Protein AF-A0A9X9PU85-F1 (afdb_monomer_lite)

pLDDT: mean 76.22, std 23.73, range [21.31, 97.56]

Foldseek 3Di:
DFLQVLVVQLLVDPVSVVVSLVVLVVLLVVLLVLLVVQLVVLVVPADPDPVRLVPDLCVQLNQLSVVLVVLSVVLCVQPVVCVVVVLDRQRFRVLSRLSVVLSVCSVVDSHDDHNCVSCVVNVVLSVVSSVCCVPQPVVVSCVVDPPDPPDDDDDDDDDDDDPDDPPDPDDPPPVSVVVDPPPPVSSRD

Structure (mmCIF, N/CA/C/O backbone):
data_AF-A0A9X9PU85-F1
#
_entry.id   AF-A0A9X9PU85-F1
#
loop_
_atom_site.group_PDB
_atom_site.id
_atom_site.type_symbol
_atom_site.label_atom_id
_atom_site.label_alt_id
_atom_site.label_comp_id
_atom_site.label_asym_id
_atom_site.label_entity_id
_atom_site.label_seq_id
_atom_site.pdbx_PDB_ins_code
_atom_site.Cartn_x
_atom_site.Cartn_y
_atom_site.Cartn_z
_atom_site.occupancy
_atom_site.B_iso_or_equiv
_atom_site.auth_seq_id
_atom_site.auth_comp_id
_atom_site.auth_asym_id
_atom_site.auth_atom_id
_atom_site.pdbx_PDB_model_num
ATOM 1 N N . MET A 1 1 ? -15.492 -9.374 -3.523 1.00 76.56 1 MET A N 1
ATOM 2 C CA . MET A 1 1 ? -15.566 -8.410 -2.417 1.00 76.56 1 MET A CA 1
ATOM 3 C C . MET A 1 1 ? -14.228 -7.718 -2.294 1.00 76.56 1 MET A C 1
ATOM 5 O O . MET A 1 1 ? -13.213 -8.416 -2.310 1.00 76.56 1 MET A O 1
ATOM 9 N N . SER A 1 2 ? -14.231 -6.393 -2.259 1.00 92.69 2 SER A N 1
ATOM 10 C CA . SER A 1 2 ? -13.045 -5.559 -2.048 1.00 92.69 2 SER A CA 1
ATOM 11 C C . SER A 1 2 ? -12.696 -5.472 -0.556 1.00 92.69 2 SER A C 1
ATOM 13 O O . SER A 1 2 ? -13.497 -5.841 0.308 1.00 92.69 2 SER A O 1
ATOM 15 N N . TYR A 1 3 ? -11.484 -5.028 -0.232 1.00 92.19 3 TYR A N 1
ATOM 16 C CA . TYR A 1 3 ? -11.099 -4.765 1.154 1.00 92.19 3 TYR A CA 1
ATOM 17 C C . TYR A 1 3 ? -11.805 -3.532 1.730 1.00 92.19 3 TYR A C 1
ATOM 19 O O . TYR A 1 3 ? -12.062 -3.508 2.932 1.00 92.19 3 TYR A O 1
ATOM 27 N N . ASP A 1 4 ? -12.164 -2.568 0.887 1.00 89.69 4 ASP A N 1
ATOM 28 C CA . ASP A 1 4 ? -13.046 -1.435 1.188 1.00 89.69 4 ASP A CA 1
ATOM 29 C C . ASP A 1 4 ? -14.443 -1.903 1.637 1.00 89.69 4 ASP A C 1
ATOM 31 O O . ASP A 1 4 ? -14.952 -1.510 2.678 1.00 89.69 4 ASP A O 1
ATOM 35 N N . GLU A 1 5 ? -15.050 -2.876 0.955 1.00 88.94 5 GLU A N 1
ATOM 36 C CA . GLU A 1 5 ? -16.321 -3.447 1.424 1.00 88.94 5 GLU A CA 1
ATOM 37 C C . GLU A 1 5 ? -16.150 -4.165 2.776 1.00 88.94 5 GLU A C 1
ATOM 39 O O . GLU A 1 5 ? -17.008 -4.080 3.657 1.00 88.94 5 GLU A O 1
ATOM 44 N N . ILE A 1 6 ? -15.023 -4.860 2.973 1.00 88.69 6 ILE A N 1
ATOM 45 C CA . ILE A 1 6 ? -14.711 -5.556 4.231 1.00 88.69 6 ILE A CA 1
ATOM 46 C C . ILE A 1 6 ? -14.529 -4.564 5.392 1.00 88.69 6 ILE A C 1
ATOM 48 O O . ILE A 1 6 ? -14.949 -4.862 6.513 1.00 88.69 6 ILE A O 1
ATOM 52 N N . SER A 1 7 ? -13.916 -3.400 5.167 1.00 85.69 7 SER A N 1
ATOM 53 C CA . SER A 1 7 ? -13.743 -2.387 6.216 1.00 85.69 7 SER A CA 1
ATOM 54 C C . SER A 1 7 ? -15.091 -1.816 6.663 1.00 85.69 7 SER A C 1
ATOM 56 O O . SER A 1 7 ? -15.318 -1.689 7.868 1.00 85.69 7 SER A O 1
ATOM 58 N N . GLN A 1 8 ? -16.019 -1.588 5.730 1.00 84.69 8 GLN A N 1
ATOM 59 C CA . GLN A 1 8 ? -17.366 -1.088 6.017 1.00 84.69 8 GLN A CA 1
ATOM 60 C C . GLN A 1 8 ? -18.210 -2.092 6.817 1.00 84.69 8 GLN A C 1
ATOM 62 O O . GLN A 1 8 ? -18.946 -1.718 7.735 1.00 84.69 8 GLN A O 1
ATOM 67 N N . LEU A 1 9 ? -18.044 -3.395 6.565 1.00 83.81 9 LEU A N 1
ATOM 68 C CA . LEU A 1 9 ? -18.752 -4.452 7.301 1.00 83.81 9 LEU A CA 1
ATOM 69 C C . LEU A 1 9 ? -18.414 -4.503 8.801 1.00 83.81 9 LEU A C 1
ATOM 71 O O . LEU A 1 9 ? -19.188 -5.054 9.591 1.00 83.81 9 LEU A O 1
ATOM 75 N N . ARG A 1 10 ? -17.311 -3.886 9.238 1.00 82.75 10 ARG A N 1
ATOM 76 C CA . ARG A 1 10 ? -16.951 -3.788 10.665 1.00 82.75 10 ARG A CA 1
ATOM 77 C C . ARG A 1 10 ? -18.000 -3.042 11.491 1.00 82.75 10 ARG A C 1
ATOM 79 O O . ARG A 1 10 ? -18.163 -3.311 12.683 1.00 82.75 10 ARG A O 1
ATOM 86 N N . LEU A 1 11 ? -18.756 -2.147 10.862 1.00 79.56 11 LEU A N 1
ATOM 87 C CA . LEU A 1 11 ? -19.787 -1.354 11.529 1.00 79.56 11 LEU A CA 1
ATOM 88 C C . LEU A 1 11 ? -21.075 -2.148 11.810 1.00 79.56 11 LEU A C 1
ATOM 90 O O . LEU A 1 11 ? -21.899 -1.699 12.600 1.00 79.56 11 LEU A O 1
ATOM 94 N N . VAL A 1 12 ? -21.239 -3.340 11.220 1.00 82.62 12 VAL A N 1
ATOM 95 C CA . VAL A 1 12 ? -22.484 -4.123 11.299 1.00 82.62 12 VAL A CA 1
ATOM 96 C C . VAL A 1 12 ? -22.698 -4.735 12.685 1.00 82.62 12 VAL A C 1
ATOM 98 O O . VAL A 1 12 ? -23.742 -4.540 13.302 1.00 82.62 12 VAL A O 1
ATOM 101 N N . CYS A 1 13 ? -21.742 -5.527 13.182 1.00 81.44 13 CYS A N 1
ATOM 102 C CA . CYS A 1 13 ? -21.833 -6.158 14.502 1.00 81.44 13 CYS A CA 1
ATOM 103 C C . CYS A 1 13 ? -20.469 -6.644 15.009 1.00 81.44 13 CYS A C 1
ATOM 105 O O . CYS A 1 13 ? -19.551 -6.876 14.223 1.00 81.44 13 CYS A O 1
ATOM 107 N N . LYS A 1 14 ? -20.360 -6.909 16.321 1.00 78.56 14 LYS A N 1
ATOM 108 C CA . LYS A 1 14 ? -19.103 -7.329 16.979 1.00 78.56 14 LYS A CA 1
ATOM 109 C C . LYS A 1 14 ? -18.457 -8.562 16.346 1.00 78.56 14 LYS A C 1
ATOM 111 O O . LYS A 1 14 ? -17.237 -8.653 16.242 1.00 78.56 14 LYS A O 1
ATOM 116 N N . ARG A 1 15 ? -19.281 -9.536 15.943 1.00 84.31 15 ARG A N 1
ATOM 117 C CA . ARG A 1 15 ? -18.793 -10.751 15.280 1.00 84.31 15 ARG A CA 1
ATOM 118 C C . ARG A 1 15 ? -18.207 -10.420 13.910 1.00 84.31 15 ARG A C 1
ATOM 120 O O . ARG A 1 15 ? -17.156 -10.954 13.572 1.00 84.31 15 ARG A O 1
ATOM 127 N N . MET A 1 16 ? -18.878 -9.556 13.150 1.00 83.31 16 MET A N 1
ATOM 128 C CA . MET A 1 16 ? -18.424 -9.142 11.826 1.00 83.31 16 MET A CA 1
ATOM 129 C C . MET A 1 16 ? -17.130 -8.338 11.916 1.00 83.31 16 MET A C 1
ATOM 131 O O . MET A 1 16 ? -16.196 -8.624 11.176 1.00 83.31 16 MET A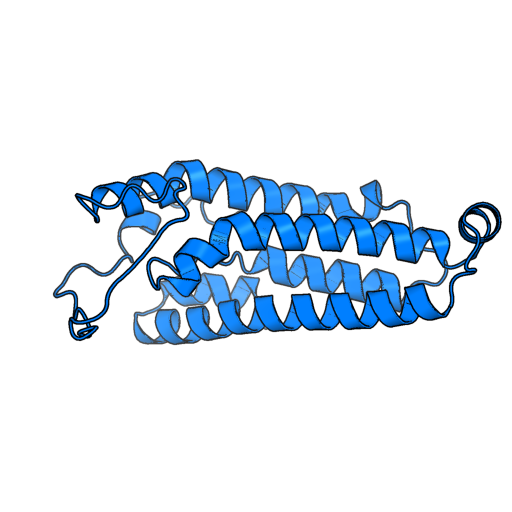 O 1
ATOM 135 N N . ASP A 1 17 ? -17.027 -7.418 12.875 1.00 80.88 17 ASP A N 1
ATOM 136 C CA . ASP A 1 17 ? -15.805 -6.651 13.119 1.00 80.88 17 ASP A CA 1
ATOM 137 C C . ASP A 1 17 ? -14.604 -7.553 13.405 1.00 80.88 17 ASP A C 1
ATOM 139 O O . ASP A 1 17 ? -13.594 -7.447 12.717 1.00 80.88 17 ASP A O 1
ATOM 143 N N . LEU A 1 18 ? -14.727 -8.529 14.312 1.00 84.81 18 LEU A N 1
ATOM 144 C CA . LEU A 1 18 ? -13.625 -9.455 14.602 1.00 84.81 18 LEU A CA 1
ATOM 145 C C . LEU A 1 18 ? -13.160 -10.233 13.357 1.00 84.81 18 LEU A C 1
ATOM 147 O O . LEU A 1 18 ? -11.961 -10.449 13.161 1.00 84.81 18 LEU A O 1
ATOM 151 N N . VAL A 1 19 ? -14.101 -10.672 12.519 1.00 89.00 19 VAL A N 1
ATOM 152 C CA . VAL A 1 19 ? -13.793 -11.395 11.277 1.00 89.00 19 VAL A CA 1
ATOM 153 C C . VAL A 1 19 ? -13.116 -10.465 10.270 1.00 89.00 19 VAL A C 1
ATOM 155 O O . VAL A 1 19 ? -12.051 -10.802 9.752 1.00 89.00 19 VAL A O 1
ATOM 158 N N . CYS A 1 20 ? -13.676 -9.279 10.044 1.00 87.19 20 CYS A N 1
ATOM 159 C CA . CYS A 1 20 ? -13.162 -8.302 9.089 1.00 87.19 20 CYS A CA 1
ATOM 160 C C . CYS A 1 20 ? -11.773 -7.787 9.490 1.00 87.19 20 CYS A C 1
ATOM 162 O O . CYS A 1 20 ? -10.902 -7.676 8.633 1.00 87.19 20 CYS A O 1
ATOM 164 N N . GLN A 1 21 ? -11.506 -7.577 10.783 1.00 85.06 21 GLN A N 1
ATOM 165 C CA . GLN A 1 21 ? -10.169 -7.233 11.283 1.00 85.06 21 GLN A CA 1
ATOM 166 C C . GLN A 1 21 ? -9.123 -8.288 10.901 1.00 85.06 21 GLN A C 1
ATOM 168 O O . GLN A 1 21 ? -8.060 -7.962 10.372 1.00 85.06 21 GLN A O 1
ATOM 173 N N . ARG A 1 22 ? -9.435 -9.577 11.104 1.00 88.62 22 ARG A N 1
ATOM 174 C CA . ARG A 1 22 ? -8.542 -10.675 10.698 1.00 88.62 22 ARG A CA 1
ATOM 175 C C . ARG A 1 22 ? -8.336 -10.696 9.187 1.00 88.62 22 ARG A C 1
ATOM 177 O O . ARG A 1 22 ? -7.210 -10.894 8.736 1.00 88.62 22 ARG A O 1
ATOM 184 N N . MET A 1 23 ? -9.400 -10.481 8.414 1.00 92.44 23 MET A N 1
ATOM 185 C CA . MET A 1 23 ? -9.329 -10.438 6.953 1.00 92.44 23 MET A CA 1
ATOM 186 C C . MET A 1 23 ? -8.460 -9.280 6.451 1.00 92.44 23 MET A C 1
ATOM 188 O O . MET A 1 23 ? -7.654 -9.497 5.548 1.00 92.44 23 MET A O 1
ATOM 192 N N . LEU A 1 24 ? -8.568 -8.092 7.051 1.00 90.19 24 LEU A N 1
ATOM 193 C CA . LEU A 1 24 ? -7.770 -6.913 6.701 1.00 90.19 24 LEU A CA 1
ATOM 194 C C . LEU A 1 24 ? -6.291 -7.099 7.065 1.00 90.19 24 LEU A C 1
ATOM 196 O O . LEU A 1 24 ? -5.431 -6.894 6.210 1.00 90.19 24 LEU A O 1
ATOM 200 N N . ASN A 1 25 ? -5.988 -7.587 8.274 1.00 89.94 25 ASN A N 1
ATOM 201 C CA . ASN A 1 25 ? -4.614 -7.907 8.695 1.00 89.94 25 ASN A CA 1
ATOM 202 C C . ASN A 1 25 ? -3.965 -8.927 7.755 1.00 89.94 25 ASN A C 1
ATOM 204 O O . ASN A 1 25 ? -2.859 -8.726 7.255 1.00 89.94 25 ASN A O 1
ATOM 208 N N . GLN A 1 26 ? -4.679 -10.011 7.448 1.00 92.50 26 GLN A N 1
ATOM 209 C CA . GLN A 1 26 ? -4.199 -10.997 6.484 1.00 92.50 26 GLN A CA 1
ATOM 210 C C . GLN A 1 26 ? -4.078 -10.414 5.074 1.00 92.50 26 GLN A C 1
ATOM 212 O O . GLN A 1 26 ? -3.167 -10.795 4.343 1.00 92.50 26 GLN A O 1
ATOM 217 N N . GLY A 1 27 ? -4.988 -9.526 4.678 1.00 94.44 27 GLY A N 1
ATOM 218 C CA . GLY A 1 27 ? -4.971 -8.855 3.382 1.00 94.44 27 GLY A CA 1
ATOM 219 C C . GLY A 1 27 ? -3.720 -8.016 3.183 1.00 94.44 27 GLY A C 1
ATOM 220 O O . GLY A 1 27 ? -3.048 -8.163 2.161 1.00 94.44 27 GLY A O 1
ATOM 221 N N . PHE A 1 28 ? -3.354 -7.228 4.192 1.00 93.94 28 PHE A N 1
ATOM 222 C CA . PHE A 1 28 ? -2.145 -6.413 4.166 1.00 93.94 28 PHE A CA 1
ATOM 223 C C . PHE A 1 28 ? -0.871 -7.274 4.063 1.00 93.94 28 PHE A C 1
ATOM 225 O O . PHE A 1 28 ? -0.047 -7.079 3.172 1.00 93.94 28 PHE A O 1
ATOM 232 N N . LEU A 1 29 ? -0.763 -8.336 4.869 1.00 92.75 29 LEU A N 1
ATOM 233 C CA . LEU A 1 29 ? 0.368 -9.276 4.789 1.00 92.75 29 LEU A CA 1
ATOM 234 C C . LEU A 1 29 ? 0.429 -10.045 3.458 1.00 92.75 29 LEU A C 1
ATOM 236 O O . LEU A 1 29 ? 1.494 -10.501 3.033 1.00 92.75 29 LEU A O 1
ATOM 240 N N . LYS A 1 30 ? -0.717 -10.279 2.810 1.00 96.06 30 LYS A N 1
ATOM 241 C CA . LYS A 1 30 ? -0.775 -10.921 1.489 1.00 96.06 30 LYS A CA 1
ATOM 242 C C . LYS A 1 30 ? -0.317 -9.966 0.392 1.00 96.06 30 LYS A C 1
ATOM 244 O O . LYS A 1 30 ? 0.454 -10.392 -0.466 1.00 96.06 30 LYS A O 1
ATOM 249 N N . VAL A 1 31 ? -0.741 -8.699 0.429 1.00 96.44 31 VAL A N 1
ATOM 250 C CA . VAL A 1 31 ? -0.350 -7.726 -0.600 1.00 96.44 31 VAL A CA 1
ATOM 251 C C . VAL A 1 31 ? 1.137 -7.386 -0.513 1.00 96.44 31 VAL A C 1
ATOM 253 O O . VAL A 1 31 ? 1.799 -7.312 -1.545 1.00 96.44 31 VAL A O 1
ATOM 256 N N . GLU A 1 32 ? 1.698 -7.308 0.696 1.00 95.81 32 GLU A N 1
ATOM 257 C CA . GLU A 1 32 ? 3.140 -7.137 0.907 1.00 95.81 32 GLU A CA 1
ATOM 258 C C . GLU A 1 32 ? 3.941 -8.313 0.321 1.00 95.81 32 GLU A C 1
ATOM 260 O O . GLU A 1 32 ? 4.926 -8.124 -0.397 1.00 95.81 32 GLU A O 1
ATOM 265 N N . ARG A 1 33 ? 3.492 -9.555 0.544 1.00 96.56 33 ARG A N 1
ATOM 266 C CA . ARG A 1 33 ? 4.112 -10.741 -0.070 1.00 96.56 33 ARG A CA 1
ATOM 267 C C . ARG A 1 33 ? 3.999 -10.741 -1.593 1.00 96.56 33 ARG A C 1
ATOM 269 O O . ARG A 1 33 ? 4.953 -11.119 -2.275 1.00 96.56 33 ARG A O 1
ATOM 276 N N . TYR A 1 34 ? 2.858 -10.318 -2.130 1.00 97.00 34 TYR A N 1
ATOM 277 C CA . TYR A 1 34 ? 2.648 -10.240 -3.572 1.00 97.00 34 TYR A CA 1
ATOM 278 C C . TYR A 1 34 ? 3.538 -9.175 -4.226 1.00 97.00 34 TYR A C 1
ATOM 280 O O . TYR A 1 34 ? 4.179 -9.457 -5.239 1.00 97.00 34 TYR A O 1
ATOM 288 N N . HIS A 1 35 ? 3.658 -7.991 -3.619 1.00 97.56 35 HIS A N 1
ATOM 289 C CA . HIS A 1 35 ? 4.608 -6.958 -4.047 1.00 97.56 35 HIS A CA 1
ATOM 290 C C . HIS A 1 35 ? 6.042 -7.501 -4.087 1.00 97.56 35 HIS A C 1
ATOM 292 O O . HIS A 1 35 ? 6.703 -7.387 -5.120 1.00 97.56 35 HIS A O 1
ATOM 298 N N . ASN A 1 36 ? 6.486 -8.173 -3.020 1.00 96.38 36 ASN A N 1
ATOM 299 C CA . ASN A 1 36 ? 7.822 -8.766 -2.941 1.00 96.38 36 ASN A CA 1
ATOM 300 C C . ASN A 1 36 ? 8.097 -9.763 -4.077 1.00 96.38 36 ASN A C 1
ATOM 302 O O . ASN A 1 36 ? 9.202 -9.800 -4.623 1.00 96.38 36 ASN A O 1
ATOM 306 N N . LEU A 1 37 ? 7.100 -10.569 -4.455 1.00 95.75 37 LEU A N 1
ATOM 307 C CA . LEU A 1 37 ? 7.211 -11.484 -5.590 1.00 95.75 37 LEU A CA 1
ATOM 308 C C . LEU A 1 37 ? 7.413 -10.720 -6.905 1.00 95.75 37 LEU A C 1
ATOM 310 O O . LEU A 1 37 ? 8.363 -11.011 -7.634 1.00 95.75 37 LEU A O 1
ATOM 314 N N . CYS A 1 38 ? 6.567 -9.723 -7.178 1.00 94.94 38 CYS A N 1
ATOM 315 C CA . CYS A 1 38 ? 6.658 -8.897 -8.387 1.00 94.94 38 CYS A CA 1
ATOM 316 C C . CYS A 1 38 ? 8.021 -8.199 -8.468 1.00 94.94 38 CYS A C 1
ATOM 318 O O . CYS A 1 38 ? 8.683 -8.196 -9.506 1.00 94.94 38 CYS A O 1
ATOM 320 N N . GLN A 1 39 ? 8.486 -7.658 -7.342 1.00 94.06 39 GLN A N 1
ATOM 321 C CA . GLN A 1 39 ? 9.759 -6.959 -7.272 1.00 94.06 39 GLN A CA 1
ATOM 322 C C . GLN A 1 39 ? 10.946 -7.887 -7.531 1.00 94.06 39 GLN A C 1
ATOM 324 O O . GLN A 1 39 ? 11.843 -7.522 -8.290 1.00 94.06 39 GLN A O 1
ATOM 329 N N . LYS A 1 40 ? 10.953 -9.095 -6.956 1.00 93.69 40 LYS A N 1
ATOM 330 C CA . LYS A 1 40 ? 11.995 -10.097 -7.224 1.00 93.69 40 LYS A CA 1
ATOM 331 C C . LYS A 1 40 ? 12.020 -10.505 -8.697 1.00 93.69 40 LYS A C 1
ATOM 333 O O . LYS A 1 40 ? 13.100 -10.578 -9.276 1.00 93.69 40 LYS A O 1
ATOM 338 N N . GLN A 1 41 ? 10.854 -10.718 -9.308 1.00 92.50 41 GLN A N 1
ATOM 339 C CA . GLN A 1 41 ? 10.739 -11.088 -10.723 1.00 92.50 41 GLN A CA 1
ATOM 340 C C . GLN A 1 41 ? 11.280 -10.004 -11.660 1.00 92.50 41 GLN A C 1
ATOM 342 O O . GLN A 1 41 ? 12.010 -10.323 -12.598 1.00 92.50 41 GLN A O 1
ATOM 347 N N . VAL A 1 42 ? 10.959 -8.734 -11.396 1.00 91.56 42 VAL A N 1
ATOM 348 C CA . VAL A 1 42 ? 11.483 -7.606 -12.177 1.00 91.56 42 VAL A CA 1
ATOM 349 C C . VAL A 1 42 ? 12.982 -7.438 -11.932 1.00 91.56 42 VAL A C 1
ATOM 351 O O . VAL A 1 42 ? 13.748 -7.404 -12.890 1.00 91.56 42 VAL A O 1
ATOM 354 N N . LYS A 1 43 ? 13.434 -7.411 -10.668 1.00 89.44 43 LYS A N 1
ATOM 355 C CA . LYS A 1 43 ? 14.858 -7.255 -10.315 1.00 89.44 43 LYS A CA 1
ATOM 356 C C . LYS A 1 43 ? 15.742 -8.341 -10.938 1.00 89.44 43 LYS A C 1
ATOM 358 O O . LYS A 1 43 ? 16.845 -8.022 -11.367 1.00 89.44 43 LYS A O 1
ATOM 363 N N . ALA A 1 44 ? 15.264 -9.584 -11.032 1.00 91.19 44 ALA A N 1
ATOM 364 C CA . ALA A 1 44 ? 16.005 -10.690 -11.646 1.00 91.19 44 ALA A CA 1
ATOM 365 C C . ALA A 1 44 ? 16.238 -10.521 -13.160 1.00 91.19 44 ALA A C 1
ATOM 367 O O . ALA A 1 44 ? 17.193 -11.081 -13.689 1.00 91.19 44 ALA A O 1
ATOM 368 N N . GLN A 1 45 ? 15.386 -9.756 -13.847 1.00 89.19 45 GLN A N 1
ATOM 369 C CA . GLN A 1 45 ? 15.486 -9.493 -15.288 1.00 89.19 45 GLN A CA 1
ATOM 370 C C . GLN A 1 45 ? 16.249 -8.203 -15.610 1.00 89.19 45 GLN A C 1
ATOM 372 O O . GLN A 1 45 ? 16.561 -7.947 -16.770 1.00 89.19 45 GLN A O 1
ATOM 377 N N . LEU A 1 46 ? 16.537 -7.366 -14.609 1.00 87.38 46 LEU A N 1
ATOM 378 C CA . LEU A 1 46 ? 17.240 -6.109 -14.831 1.00 87.38 46 LEU A CA 1
ATOM 379 C C . LEU A 1 46 ? 18.756 -6.326 -14.946 1.00 87.38 46 LEU A C 1
ATOM 381 O O . LEU A 1 46 ? 19.331 -7.102 -14.177 1.00 87.38 46 LEU A O 1
ATOM 385 N N . PRO A 1 47 ? 19.440 -5.562 -15.817 1.00 84.50 47 PRO A N 1
ATOM 386 C CA . PRO A 1 47 ? 20.895 -5.519 -15.844 1.00 84.50 47 PRO A CA 1
ATOM 387 C C . PRO A 1 47 ? 21.488 -5.153 -14.477 1.00 84.50 47 PRO A C 1
ATOM 389 O O . PRO A 1 47 ? 20.905 -4.391 -13.695 1.00 84.50 47 PRO A O 1
ATOM 392 N N . ARG A 1 48 ? 22.685 -5.671 -14.177 1.00 81.19 48 ARG A N 1
ATOM 393 C CA . ARG A 1 48 ? 23.390 -5.340 -12.926 1.00 81.19 48 ARG A CA 1
ATOM 394 C C . ARG A 1 48 ? 23.841 -3.878 -12.895 1.00 81.19 48 ARG A C 1
ATOM 396 O O . ARG A 1 48 ? 23.818 -3.268 -11.829 1.00 81.19 48 ARG A O 1
ATOM 403 N N . ARG A 1 49 ? 24.225 -3.316 -14.045 1.00 81.06 49 ARG A N 1
ATOM 404 C CA . ARG A 1 49 ? 24.713 -1.937 -14.168 1.00 81.06 49 ARG A CA 1
ATOM 405 C C . ARG A 1 49 ? 23.561 -0.943 -14.263 1.00 81.06 49 ARG A C 1
ATOM 407 O O . ARG A 1 49 ? 22.634 -1.114 -15.047 1.00 81.06 49 ARG A O 1
ATOM 414 N N . GLU A 1 50 ? 23.660 0.131 -13.488 1.00 73.25 50 GLU A N 1
ATOM 415 C CA . GLU A 1 50 ? 22.626 1.166 -13.404 1.00 73.25 50 GLU A CA 1
ATOM 416 C C . GLU A 1 50 ? 22.418 1.925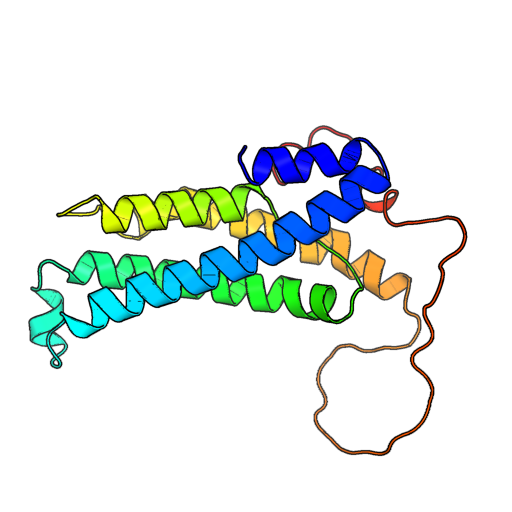 -14.724 1.00 73.25 50 GLU A C 1
ATOM 418 O O . GLU A 1 50 ? 21.286 2.213 -15.104 1.00 73.25 50 GLU A O 1
ATOM 423 N N . SER A 1 51 ? 23.495 2.192 -15.467 1.00 78.19 51 SER A N 1
ATOM 424 C CA . SER A 1 51 ? 23.431 2.848 -16.779 1.00 78.19 51 SER A CA 1
ATOM 425 C C . SER A 1 51 ? 22.617 2.049 -17.803 1.00 78.19 51 SER A C 1
ATOM 427 O O . SER A 1 51 ? 21.847 2.627 -18.564 1.00 78.19 51 SER A O 1
ATOM 429 N N . GLU A 1 52 ? 22.743 0.721 -17.791 1.00 76.62 52 GLU A N 1
ATOM 430 C CA . GLU A 1 52 ? 21.985 -0.192 -18.655 1.00 76.62 52 GLU A CA 1
ATOM 431 C C . GLU A 1 52 ? 20.535 -0.336 -18.174 1.00 76.62 52 GLU A C 1
ATOM 433 O O . GLU A 1 52 ? 19.611 -0.427 -18.983 1.00 76.62 52 GLU A O 1
ATOM 438 N N . ARG A 1 53 ? 20.316 -0.283 -16.852 1.00 82.12 53 ARG A N 1
ATOM 439 C CA . ARG A 1 53 ? 18.983 -0.349 -16.242 1.00 82.12 53 ARG A CA 1
ATOM 440 C C . ARG A 1 53 ? 18.086 0.792 -16.708 1.00 82.12 53 ARG A C 1
ATOM 442 O O . ARG A 1 53 ? 16.937 0.532 -17.035 1.00 82.12 53 ARG A O 1
ATOM 449 N N . ARG A 1 54 ? 18.599 2.025 -16.785 1.00 77.94 54 ARG A N 1
ATOM 450 C CA . ARG A 1 54 ? 17.814 3.223 -17.158 1.00 77.94 54 ARG A CA 1
ATOM 451 C C . ARG A 1 54 ? 17.205 3.160 -18.559 1.00 77.94 54 ARG A C 1
ATOM 453 O O . ARG A 1 54 ? 16.156 3.752 -18.785 1.00 77.94 54 ARG A O 1
ATOM 460 N N . ASN A 1 55 ? 17.831 2.415 -19.468 1.00 79.00 55 ASN A N 1
ATOM 461 C CA . ASN A 1 55 ? 17.363 2.245 -20.845 1.00 79.00 55 ASN A CA 1
ATOM 462 C C . ASN A 1 55 ? 16.557 0.947 -21.043 1.00 79.00 55 ASN A C 1
ATOM 464 O O . ASN A 1 55 ? 16.098 0.667 -22.149 1.00 79.00 55 ASN A O 1
ATOM 468 N N . HIS A 1 56 ? 16.385 0.142 -19.990 1.00 85.56 56 HIS A N 1
ATOM 469 C CA . HIS A 1 56 ? 15.692 -1.139 -20.058 1.00 85.56 56 HIS A CA 1
ATOM 470 C C . HIS A 1 56 ? 14.167 -0.961 -20.061 1.00 85.56 56 HIS A C 1
ATOM 472 O O . HIS A 1 56 ? 13.619 -0.104 -19.367 1.00 85.56 56 HIS A O 1
ATOM 478 N N . SER A 1 57 ? 13.450 -1.830 -20.777 1.00 85.25 57 SER A N 1
ATOM 479 C CA . SER A 1 57 ? 11.980 -1.790 -20.866 1.00 85.25 57 SER A CA 1
ATOM 480 C C . SER A 1 57 ? 11.287 -1.881 -19.497 1.00 85.25 57 SER A C 1
ATOM 482 O O . SER A 1 57 ? 10.267 -1.229 -19.281 1.00 85.25 57 SER A O 1
ATOM 484 N N . LEU A 1 58 ? 11.882 -2.631 -18.561 1.00 89.44 58 LEU A N 1
ATOM 485 C CA . LEU A 1 58 ? 11.395 -2.817 -17.186 1.00 89.44 58 LEU A CA 1
ATOM 486 C C . LEU A 1 58 ? 11.845 -1.739 -16.184 1.00 89.44 58 LEU A C 1
ATOM 488 O O . LEU A 1 58 ? 11.513 -1.845 -15.003 1.00 89.44 58 LEU A O 1
ATOM 492 N N . ALA A 1 59 ? 12.596 -0.714 -16.604 1.00 89.56 59 ALA A N 1
ATOM 493 C CA . ALA A 1 59 ? 13.057 0.345 -15.700 1.00 89.56 59 ALA A CA 1
ATOM 494 C C . ALA A 1 59 ? 11.878 1.018 -14.980 1.00 89.56 59 ALA A C 1
ATOM 496 O O . ALA A 1 59 ? 11.851 1.109 -13.755 1.00 89.56 59 ALA A O 1
ATOM 497 N N . ARG A 1 60 ? 10.834 1.369 -15.744 1.00 91.75 60 ARG A N 1
ATOM 498 C CA . ARG A 1 60 ? 9.615 1.986 -15.202 1.00 91.75 60 ARG A CA 1
ATOM 499 C C . ARG A 1 60 ? 8.861 1.060 -14.250 1.00 91.75 60 ARG A C 1
ATOM 501 O O . ARG A 1 60 ? 8.363 1.524 -13.230 1.00 91.75 60 ARG A O 1
ATOM 508 N N . HIS A 1 61 ? 8.793 -0.240 -14.544 1.00 93.81 61 HIS A N 1
ATOM 509 C CA . HIS A 1 61 ? 8.202 -1.222 -13.626 1.00 93.81 61 HIS A CA 1
ATOM 510 C C . HIS A 1 61 ? 8.946 -1.245 -12.294 1.00 93.81 61 HIS A C 1
ATOM 512 O O . HIS A 1 61 ? 8.313 -1.255 -11.241 1.00 93.81 61 HIS A O 1
ATOM 518 N N . ALA A 1 62 ? 10.279 -1.216 -12.337 1.00 92.75 62 ALA A N 1
ATOM 519 C CA . ALA A 1 62 ? 11.115 -1.200 -11.145 1.00 92.75 62 ALA A CA 1
ATOM 520 C C . ALA A 1 62 ? 10.894 0.066 -10.303 1.00 92.75 62 ALA A C 1
ATOM 522 O O . ALA A 1 62 ? 10.717 -0.047 -9.091 1.00 92.75 62 ALA A O 1
ATOM 523 N N . ASP A 1 63 ? 10.822 1.238 -10.941 1.00 93.56 63 ASP A N 1
ATOM 524 C CA . ASP A 1 63 ? 10.566 2.518 -10.267 1.00 93.56 63 ASP A CA 1
ATOM 525 C C . ASP A 1 63 ? 9.197 2.538 -9.575 1.00 93.56 63 ASP A C 1
ATOM 527 O O . ASP A 1 63 ? 9.076 2.949 -8.419 1.00 93.56 63 ASP A O 1
ATOM 531 N N . ILE A 1 64 ? 8.156 2.051 -10.258 1.00 95.75 64 ILE A N 1
ATOM 532 C CA . ILE A 1 64 ? 6.803 1.948 -9.695 1.00 95.75 64 ILE A CA 1
ATOM 533 C C . ILE A 1 64 ? 6.806 1.001 -8.492 1.00 95.75 64 ILE A C 1
ATOM 535 O O . ILE A 1 64 ? 6.292 1.356 -7.432 1.00 95.75 64 ILE A O 1
ATOM 539 N N . LEU A 1 65 ? 7.418 -0.181 -8.618 1.00 96.12 65 LEU A N 1
ATOM 540 C CA . LEU A 1 65 ? 7.489 -1.158 -7.528 1.00 96.12 65 LEU A CA 1
ATOM 541 C C . LEU A 1 65 ? 8.296 -0.635 -6.332 1.00 96.12 65 LEU A C 1
ATOM 543 O O . LEU A 1 65 ? 7.896 -0.879 -5.196 1.00 96.12 65 LEU A O 1
ATOM 547 N N . ALA A 1 66 ? 9.382 0.107 -6.552 1.00 95.38 66 ALA A N 1
ATOM 548 C CA . ALA A 1 66 ? 10.140 0.759 -5.480 1.00 95.38 66 ALA A CA 1
ATOM 549 C C . ALA A 1 66 ? 9.312 1.847 -4.768 1.00 95.38 66 ALA A C 1
ATOM 551 O O . ALA A 1 66 ? 9.341 1.975 -3.541 1.00 95.38 66 ALA A O 1
ATOM 552 N N . ALA A 1 67 ? 8.504 2.602 -5.516 1.00 96.06 67 ALA A N 1
ATOM 553 C CA . ALA A 1 67 ? 7.610 3.595 -4.931 1.00 96.06 67 ALA A CA 1
ATOM 554 C C . ALA A 1 67 ? 6.473 2.946 -4.112 1.00 96.06 67 ALA A C 1
ATOM 556 O O . ALA A 1 67 ? 6.121 3.453 -3.044 1.00 96.06 67 ALA A O 1
ATOM 557 N N . VAL A 1 68 ? 5.932 1.807 -4.564 1.00 97.38 68 VAL A N 1
ATOM 558 C CA . VAL A 1 68 ? 4.956 1.012 -3.793 1.00 97.38 68 VAL A CA 1
ATOM 559 C C . VAL A 1 68 ? 5.594 0.431 -2.528 1.00 97.38 68 VAL A C 1
ATOM 561 O O . VAL A 1 68 ? 4.976 0.489 -1.470 1.00 97.38 68 VAL A O 1
ATOM 564 N N . GLU A 1 69 ? 6.835 -0.061 -2.601 1.00 97.31 69 GLU A N 1
ATOM 565 C CA . GLU A 1 69 ? 7.585 -0.574 -1.439 1.00 97.31 69 GLU A CA 1
ATOM 566 C C . GLU A 1 69 ? 7.720 0.489 -0.346 1.00 97.31 69 GLU A C 1
ATOM 568 O O . GLU A 1 69 ? 7.471 0.229 0.831 1.00 97.31 69 GLU A O 1
ATOM 573 N N . THR A 1 70 ? 8.052 1.716 -0.754 1.00 96.88 70 THR A N 1
ATOM 574 C CA . THR A 1 70 ? 8.158 2.861 0.156 1.00 96.88 70 THR A CA 1
ATOM 575 C C . THR A 1 70 ? 6.827 3.116 0.866 1.00 96.88 70 THR A C 1
ATOM 577 O O . THR A 1 70 ? 6.794 3.305 2.081 1.00 96.88 70 THR A O 1
ATOM 580 N N . ARG A 1 71 ? 5.706 3.072 0.130 1.00 96.88 71 ARG A N 1
ATOM 581 C CA . ARG A 1 71 ? 4.364 3.247 0.705 1.00 96.88 71 ARG A CA 1
ATOM 582 C C . ARG A 1 71 ? 3.973 2.120 1.654 1.00 96.88 71 ARG A C 1
ATOM 584 O O . ARG A 1 71 ? 3.484 2.411 2.742 1.00 96.88 71 ARG A O 1
ATOM 591 N N . LEU A 1 72 ? 4.230 0.869 1.281 1.00 96.25 72 LEU A N 1
ATOM 592 C CA . LEU A 1 72 ? 4.020 -0.289 2.152 1.00 96.25 72 LEU A CA 1
ATOM 593 C C . LEU A 1 72 ? 4.810 -0.149 3.454 1.00 96.25 72 LEU A C 1
ATOM 595 O O . LEU A 1 72 ? 4.240 -0.322 4.524 1.00 96.25 72 LEU A O 1
ATOM 599 N N . SER A 1 73 ? 6.082 0.244 3.369 1.00 96.06 73 SER A N 1
ATOM 600 C CA . SER A 1 73 ? 6.968 0.399 4.528 1.00 96.06 73 SER A CA 1
ATOM 601 C C . SER A 1 73 ? 6.474 1.471 5.500 1.00 96.06 73 SER A C 1
ATOM 603 O O . SER A 1 73 ? 6.453 1.239 6.707 1.00 96.06 73 SER A O 1
ATOM 605 N N . LEU A 1 74 ? 6.025 2.624 4.988 1.00 94.75 74 LEU A N 1
ATOM 606 C CA . LEU A 1 74 ? 5.430 3.684 5.808 1.00 94.75 74 LEU A CA 1
ATOM 607 C C . LEU A 1 74 ? 4.172 3.192 6.531 1.00 94.75 74 LEU A C 1
ATOM 609 O O . LEU A 1 74 ? 4.085 3.313 7.748 1.00 94.75 74 LEU A O 1
ATOM 613 N N . LEU A 1 75 ? 3.245 2.559 5.808 1.00 93.44 75 LEU A N 1
ATOM 614 C CA . LEU A 1 75 ? 2.028 1.989 6.395 1.00 93.44 75 LEU A CA 1
ATOM 615 C C . LEU A 1 75 ? 2.353 0.933 7.465 1.00 93.44 75 LEU A C 1
ATOM 617 O O . LEU A 1 75 ? 1.717 0.903 8.519 1.00 93.44 75 LEU A O 1
ATOM 621 N N . ASN A 1 76 ? 3.373 0.106 7.219 1.00 92.38 76 ASN A N 1
ATOM 622 C CA . ASN A 1 76 ? 3.830 -0.916 8.154 1.00 92.38 76 ASN A CA 1
ATOM 623 C C . ASN A 1 76 ? 4.337 -0.283 9.459 1.00 92.38 76 ASN A C 1
ATOM 625 O O . ASN A 1 76 ? 3.906 -0.662 10.547 1.00 92.38 76 ASN A O 1
ATOM 629 N N . MET A 1 77 ? 5.202 0.731 9.354 1.00 90.31 77 MET A N 1
ATOM 630 C CA . MET A 1 77 ? 5.742 1.455 10.510 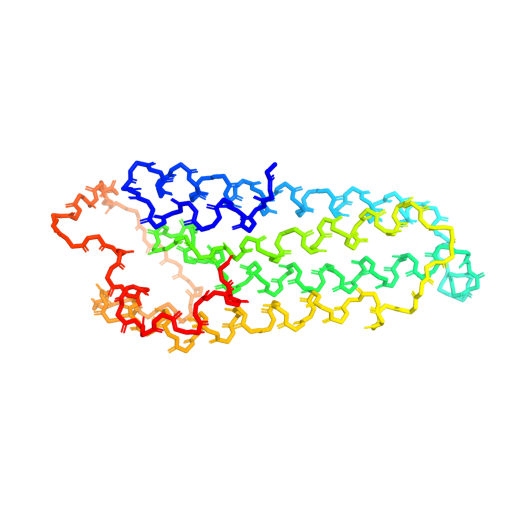1.00 90.31 77 MET A CA 1
ATOM 631 C C . MET A 1 77 ? 4.658 2.190 11.307 1.00 90.31 77 MET A C 1
ATOM 633 O O . MET A 1 77 ? 4.723 2.228 12.539 1.00 90.31 77 MET A O 1
ATOM 637 N N . THR A 1 78 ? 3.665 2.761 10.624 1.00 89.94 78 THR A N 1
ATOM 638 C CA . THR A 1 78 ? 2.580 3.507 11.269 1.00 89.94 78 THR A CA 1
ATOM 639 C C . THR A 1 78 ? 1.654 2.574 12.043 1.00 89.94 78 THR A C 1
ATOM 641 O O . THR A 1 78 ? 1.386 2.808 13.224 1.00 89.94 78 THR A O 1
ATOM 644 N N . PHE A 1 79 ? 1.189 1.492 11.411 1.00 86.94 79 PHE A N 1
ATOM 645 C CA . PHE A 1 79 ? 0.115 0.672 11.969 1.00 86.94 79 PHE A CA 1
ATOM 646 C C . PHE A 1 79 ? 0.613 -0.554 12.736 1.00 86.94 79 PHE A C 1
ATOM 648 O O . PHE A 1 79 ? 0.083 -0.840 13.813 1.00 86.94 79 PHE A O 1
ATOM 655 N N . MET A 1 80 ? 1.624 -1.280 12.238 1.00 86.12 80 MET A N 1
ATOM 656 C CA . MET A 1 80 ? 1.888 -2.635 12.743 1.00 86.12 80 MET A CA 1
ATOM 657 C C . MET A 1 80 ? 2.367 -2.676 14.180 1.00 86.12 80 MET A C 1
ATOM 659 O O . MET A 1 80 ? 1.970 -3.576 14.906 1.00 86.12 80 MET A O 1
ATOM 663 N N . LYS A 1 81 ? 3.076 -1.651 14.665 1.00 85.75 81 LYS A N 1
ATOM 664 C CA . LYS A 1 81 ? 3.448 -1.596 16.089 1.00 85.75 81 LYS A CA 1
ATOM 665 C C . LYS A 1 81 ? 2.230 -1.672 17.026 1.00 85.75 81 LYS A C 1
ATOM 667 O O . LYS A 1 81 ? 2.319 -2.250 18.108 1.00 85.75 81 LYS A O 1
ATOM 672 N N . TYR A 1 82 ? 1.087 -1.116 16.614 1.00 81.94 82 TYR A N 1
ATOM 673 C CA . TYR A 1 82 ? -0.163 -1.167 17.376 1.00 81.94 82 TYR A CA 1
ATOM 674 C C . TYR A 1 82 ? -0.972 -2.435 17.091 1.00 81.94 82 TYR A C 1
ATOM 676 O O . TYR A 1 82 ? -1.629 -2.941 18.000 1.00 81.94 82 TYR A O 1
ATOM 684 N N . VAL A 1 83 ? -0.917 -2.952 15.860 1.00 82.12 83 VAL A N 1
ATOM 685 C CA . VAL A 1 83 ? -1.579 -4.209 15.474 1.00 82.12 83 VAL A CA 1
ATOM 686 C C . VAL A 1 83 ? -0.935 -5.400 16.186 1.00 82.12 83 VAL A C 1
ATOM 688 O O . VAL A 1 83 ? -1.645 -6.175 16.821 1.00 82.12 83 VAL A O 1
ATOM 691 N N . ASP A 1 84 ? 0.394 -5.499 16.163 1.00 82.31 84 ASP A N 1
ATOM 692 C CA . ASP A 1 84 ? 1.165 -6.580 16.791 1.00 82.31 84 ASP A CA 1
ATOM 693 C C . ASP A 1 84 ? 1.030 -6.558 18.318 1.00 82.31 84 ASP A C 1
ATOM 695 O O . ASP A 1 84 ? 0.969 -7.602 18.966 1.00 82.31 84 ASP A O 1
ATOM 699 N N . SER A 1 85 ? 0.890 -5.361 18.895 1.00 79.81 85 SER A N 1
ATOM 700 C CA . SER A 1 85 ? 0.604 -5.169 20.323 1.00 79.81 85 SER A CA 1
ATOM 701 C C . SER A 1 85 ? -0.875 -5.399 20.686 1.00 79.81 85 SER A C 1
ATOM 703 O O . SER A 1 85 ? -1.268 -5.151 21.824 1.00 79.81 85 SER A O 1
ATOM 705 N N . ASN A 1 86 ? -1.715 -5.837 19.737 1.00 76.50 86 ASN A N 1
ATOM 706 C CA . ASN A 1 86 ? -3.169 -6.005 19.881 1.00 76.50 86 ASN A CA 1
ATOM 707 C C . ASN A 1 86 ? -3.901 -4.757 20.421 1.00 76.50 86 ASN A C 1
ATOM 709 O O . ASN A 1 86 ? -4.952 -4.866 21.054 1.00 76.50 86 ASN A O 1
ATOM 713 N N . LEU A 1 87 ? -3.369 -3.557 20.166 1.00 73.75 87 LEU A N 1
ATOM 714 C CA . LEU A 1 87 ? -3.944 -2.292 20.634 1.00 73.75 87 LEU A CA 1
ATOM 715 C C . LEU A 1 87 ? -5.055 -1.787 19.710 1.00 73.75 87 LEU A C 1
ATOM 717 O O . LEU A 1 87 ? -6.025 -1.190 20.177 1.00 73.75 87 LEU A O 1
ATOM 721 N N . CYS A 1 88 ? -4.932 -2.025 18.402 1.00 76.94 88 CYS A N 1
ATOM 722 C CA . CYS A 1 88 ? -5.979 -1.724 17.430 1.00 76.94 88 CYS A CA 1
ATOM 723 C C . CYS A 1 88 ? -5.794 -2.499 16.121 1.00 76.94 88 CYS A C 1
ATOM 725 O O . CYS A 1 88 ? -4.674 -2.810 15.730 1.00 76.94 88 CYS A O 1
ATOM 727 N N . CYS A 1 89 ? -6.886 -2.701 15.381 1.00 75.88 89 CYS A N 1
ATOM 728 C CA . CYS A 1 89 ? -6.837 -3.036 13.958 1.00 75.88 89 CYS A CA 1
ATOM 729 C C . CYS A 1 89 ? -7.324 -1.826 13.148 1.00 75.88 89 CYS A C 1
ATOM 731 O O . CYS A 1 89 ? -8.531 -1.582 13.022 1.00 75.88 89 CYS A O 1
ATOM 733 N N . PHE A 1 90 ? -6.369 -1.049 12.636 1.00 75.00 90 PHE A N 1
ATOM 734 C CA . PHE A 1 90 ? -6.599 0.109 11.774 1.00 75.00 90 PHE A CA 1
ATOM 735 C C . PHE A 1 90 ? -5.873 -0.114 10.449 1.00 75.00 90 PHE A C 1
ATOM 737 O O . PHE A 1 90 ? -4.806 0.433 10.199 1.00 75.00 90 PHE A O 1
ATOM 744 N N . ILE A 1 91 ? -6.421 -1.005 9.628 1.00 81.19 91 ILE A N 1
ATOM 745 C CA . ILE A 1 91 ? -5.926 -1.215 8.272 1.00 81.19 91 ILE A CA 1
ATOM 746 C C . ILE A 1 91 ? -6.981 -0.668 7.309 1.00 81.19 91 ILE A C 1
ATOM 748 O O . ILE A 1 91 ? -8.090 -1.208 7.283 1.00 81.19 91 ILE A O 1
ATOM 752 N N . PRO A 1 92 ? -6.665 0.398 6.556 1.00 86.44 92 PRO A N 1
ATOM 753 C CA . PRO A 1 92 ? -7.592 0.993 5.600 1.00 86.44 92 PRO A CA 1
ATOM 754 C C . PRO A 1 92 ? -7.805 0.045 4.413 1.00 86.44 92 PRO A C 1
ATOM 756 O O . PRO A 1 92 ? -6.860 -0.283 3.689 1.00 86.44 92 PRO A O 1
ATOM 759 N N . GLY A 1 93 ? -9.046 -0.415 4.228 1.00 90.31 93 GLY A N 1
ATOM 760 C CA . GLY A 1 93 ? -9.403 -1.407 3.210 1.00 90.31 93 GLY A CA 1
ATOM 761 C C . GLY A 1 93 ? -9.099 -0.908 1.801 1.00 90.31 93 GLY A C 1
ATOM 762 O O . GLY A 1 93 ? -8.379 -1.568 1.047 1.00 90.31 93 GLY A O 1
ATOM 763 N N . LYS A 1 94 ? -9.517 0.328 1.512 1.00 90.19 94 LYS A N 1
ATOM 764 C CA . LYS A 1 94 ? -9.258 1.025 0.248 1.00 90.19 94 LYS A CA 1
ATOM 765 C C . LYS A 1 94 ? -7.782 1.084 -0.148 1.00 90.19 94 LYS A C 1
ATOM 767 O O . LYS A 1 94 ? -7.447 0.950 -1.321 1.00 90.19 94 LYS A O 1
ATOM 772 N N . VAL A 1 95 ? -6.876 1.238 0.822 1.00 94.62 95 VAL A N 1
ATOM 773 C CA . VAL A 1 95 ? -5.427 1.254 0.557 1.00 94.62 95 VAL A CA 1
ATOM 774 C C . VAL A 1 95 ? -4.949 -0.107 0.064 1.00 94.62 95 VAL A C 1
ATOM 776 O O . VAL A 1 95 ? -4.150 -0.165 -0.867 1.00 94.62 95 VAL A O 1
ATOM 779 N N . ILE A 1 96 ? -5.442 -1.208 0.641 1.00 95.25 96 ILE A N 1
ATOM 780 C CA . ILE A 1 96 ? -5.088 -2.555 0.171 1.00 95.25 96 ILE A CA 1
ATOM 781 C C . ILE A 1 96 ? -5.564 -2.752 -1.271 1.00 95.25 96 ILE A C 1
ATOM 783 O O . ILE A 1 96 ? -4.796 -3.231 -2.110 1.00 95.25 96 ILE A O 1
ATOM 787 N N . ASP A 1 97 ? -6.812 -2.382 -1.560 1.00 94.88 97 ASP A N 1
ATOM 788 C CA . ASP A 1 97 ? -7.383 -2.506 -2.903 1.00 94.88 97 ASP A CA 1
ATOM 789 C C . ASP A 1 97 ? -6.572 -1.722 -3.933 1.00 94.88 97 ASP A C 1
ATOM 791 O O . ASP A 1 97 ? -6.234 -2.251 -4.996 1.00 94.88 97 ASP A O 1
ATOM 795 N N . GLU A 1 98 ? -6.182 -0.501 -3.582 1.00 96.75 98 GLU A N 1
ATOM 796 C CA . GLU A 1 98 ? -5.410 0.379 -4.445 1.00 96.75 98 GLU A CA 1
ATOM 797 C C . GLU A 1 98 ? -3.981 -0.134 -4.683 1.00 96.75 98 GLU A C 1
ATOM 799 O O . GLU A 1 98 ? -3.481 -0.098 -5.810 1.00 96.75 98 GLU A O 1
ATOM 804 N N . ILE A 1 99 ? -3.336 -0.733 -3.674 1.00 97.25 99 ILE A N 1
ATOM 805 C CA . ILE A 1 99 ? -2.052 -1.421 -3.875 1.00 97.25 99 ILE A CA 1
ATOM 806 C C . ILE A 1 99 ? -2.231 -2.581 -4.862 1.00 97.25 99 ILE A C 1
ATOM 808 O O . ILE A 1 99 ? -1.448 -2.713 -5.806 1.00 97.25 99 ILE A O 1
ATOM 812 N N . TYR A 1 100 ? -3.270 -3.410 -4.709 1.00 97.44 100 TYR A N 1
ATOM 813 C CA . TYR A 1 100 ? -3.539 -4.480 -5.672 1.00 97.44 100 TYR A CA 1
ATOM 814 C C . TYR A 1 100 ? -3.862 -3.951 -7.072 1.00 97.44 100 TYR A C 1
ATOM 816 O O . TYR A 1 100 ? -3.522 -4.621 -8.050 1.00 97.44 100 TYR A O 1
ATOM 824 N N . ARG A 1 101 ? -4.517 -2.791 -7.201 1.00 96.88 101 ARG A N 1
ATOM 825 C CA . ARG A 1 101 ? -4.771 -2.136 -8.492 1.00 96.88 101 ARG A CA 1
ATOM 826 C C . ARG A 1 101 ? -3.454 -1.761 -9.167 1.00 96.88 101 ARG A C 1
ATOM 828 O O . ARG A 1 101 ? -3.231 -2.164 -10.309 1.00 96.88 101 ARG A O 1
ATOM 835 N N . VAL A 1 102 ? -2.557 -1.080 -8.449 1.00 97.31 102 VAL A N 1
ATOM 836 C CA . VAL A 1 102 ? -1.235 -0.679 -8.960 1.00 97.31 102 VAL A CA 1
ATOM 837 C C . VAL A 1 102 ? -0.383 -1.899 -9.319 1.00 97.31 102 VAL A C 1
ATOM 839 O O . VAL A 1 102 ? 0.170 -1.954 -10.415 1.00 97.31 102 VAL A O 1
ATOM 842 N N . LEU A 1 103 ? -0.307 -2.914 -8.451 1.00 96.50 103 LEU A N 1
ATOM 843 C CA . LEU A 1 103 ? 0.481 -4.125 -8.718 1.00 96.50 103 LEU A CA 1
ATOM 844 C C . LEU A 1 103 ? -0.037 -4.898 -9.938 1.00 96.50 103 LEU A C 1
ATOM 846 O O . LEU A 1 103 ? 0.755 -5.353 -10.764 1.00 96.50 103 LEU A O 1
ATOM 850 N N . ARG A 1 104 ? -1.363 -5.015 -10.089 1.00 95.75 104 ARG A N 1
ATOM 851 C CA . ARG A 1 104 ? -1.969 -5.635 -11.276 1.00 95.75 104 ARG A CA 1
ATOM 852 C C . ARG A 1 104 ? -1.685 -4.827 -12.538 1.00 95.75 104 ARG A C 1
ATOM 854 O O . ARG A 1 104 ? -1.288 -5.425 -13.532 1.00 95.75 104 ARG A O 1
ATOM 861 N N . TYR A 1 105 ? -1.800 -3.499 -12.476 1.00 95.00 105 TYR A N 1
ATOM 862 C CA . TYR A 1 105 ? -1.480 -2.606 -13.592 1.00 95.00 105 TYR A CA 1
ATOM 863 C C . TYR A 1 105 ? -0.028 -2.761 -14.063 1.00 95.00 105 TYR A C 1
ATOM 865 O O . TYR A 1 105 ? 0.216 -2.879 -15.265 1.00 95.00 105 TYR A O 1
ATOM 873 N N . VAL A 1 106 ? 0.934 -2.813 -13.136 1.00 93.88 106 VAL A N 1
ATOM 874 C CA . VAL A 1 106 ? 2.357 -3.015 -13.462 1.00 93.88 106 VAL A CA 1
ATOM 875 C C . VAL A 1 106 ? 2.579 -4.361 -14.146 1.00 93.88 106 VAL A C 1
ATOM 877 O O . VAL A 1 106 ? 3.296 -4.426 -15.141 1.00 93.88 106 VAL A O 1
ATOM 880 N N . ASN A 1 107 ? 1.940 -5.424 -13.656 1.00 91.12 107 ASN A N 1
ATOM 881 C CA . ASN A 1 107 ? 2.117 -6.768 -14.206 1.00 91.12 107 ASN A CA 1
ATOM 882 C C . ASN A 1 107 ? 1.421 -6.977 -15.558 1.00 91.12 107 ASN A C 1
ATOM 884 O O . ASN A 1 107 ? 1.886 -7.784 -16.359 1.00 91.12 107 ASN A O 1
ATOM 888 N N . SER A 1 108 ? 0.322 -6.271 -15.836 1.00 92.25 108 SER A N 1
ATOM 889 C CA . SER A 1 108 ? -0.414 -6.402 -17.101 1.00 92.25 108 SER A CA 1
ATOM 890 C C . SER A 1 108 ? 0.071 -5.454 -18.201 1.00 92.25 108 SER A C 1
ATOM 892 O O . SER A 1 108 ? -0.238 -5.667 -19.373 1.00 92.25 108 SER A O 1
ATOM 894 N N . THR A 1 109 ? 0.810 -4.397 -17.853 1.00 91.31 109 THR A N 1
ATOM 895 C CA . THR A 1 109 ? 1.165 -3.318 -18.787 1.00 91.31 109 THR A CA 1
ATOM 896 C C . THR A 1 109 ? 2.612 -3.432 -19.245 1.00 91.31 109 THR A C 1
ATOM 898 O O . THR A 1 109 ? 3.538 -3.425 -18.441 1.00 91.31 109 THR A O 1
ATOM 901 N N . ARG A 1 110 ? 2.839 -3.467 -20.562 1.00 85.31 110 ARG A N 1
ATOM 902 C CA . ARG A 1 110 ? 4.198 -3.540 -21.135 1.00 85.31 110 ARG A CA 1
ATOM 903 C C . ARG A 1 110 ? 4.979 -2.226 -21.041 1.00 85.31 110 ARG A C 1
ATOM 905 O O . ARG A 1 110 ? 6.201 -2.250 -20.980 1.00 85.31 110 ARG A O 1
ATOM 912 N N . ALA A 1 111 ? 4.285 -1.090 -21.040 1.00 86.69 111 ALA A N 1
ATOM 913 C CA . ALA A 1 111 ? 4.879 0.245 -21.024 1.00 86.69 111 ALA A CA 1
ATOM 914 C C . ALA A 1 111 ? 4.119 1.156 -20.044 1.00 86.69 111 ALA A C 1
ATOM 916 O O . ALA A 1 111 ? 3.302 1.969 -20.476 1.00 86.69 111 ALA A O 1
ATOM 917 N N . PRO A 1 112 ? 4.329 0.997 -18.728 1.00 89.56 112 PRO A N 1
ATOM 918 C CA . PRO A 1 112 ? 3.564 1.727 -17.732 1.00 89.56 112 PRO A CA 1
ATOM 919 C C . PRO A 1 112 ? 3.870 3.229 -17.762 1.00 89.56 112 PRO A C 1
ATOM 921 O O . PRO A 1 112 ? 4.958 3.669 -18.155 1.00 89.56 112 PRO A O 1
ATOM 924 N N . GLN A 1 113 ? 2.882 4.011 -17.336 1.00 91.50 113 GLN A N 1
ATOM 925 C CA . GLN A 1 113 ? 2.995 5.448 -17.095 1.00 91.50 113 GLN A CA 1
ATOM 926 C C . GLN A 1 113 ? 4.037 5.776 -16.016 1.00 91.50 113 GLN A C 1
ATOM 928 O O . GLN A 1 113 ? 4.604 4.884 -15.377 1.00 91.50 113 GLN A O 1
ATOM 933 N N . ARG A 1 114 ? 4.349 7.063 -15.828 1.00 90.88 114 ARG A N 1
ATOM 934 C CA . ARG A 1 114 ? 5.339 7.453 -14.815 1.00 90.88 114 ARG A CA 1
ATOM 935 C C . ARG A 1 114 ? 4.805 7.130 -13.421 1.00 90.88 114 ARG A C 1
ATOM 937 O O . ARG A 1 114 ? 3.615 7.254 -13.155 1.00 90.88 114 ARG A O 1
ATOM 944 N N . ALA A 1 115 ? 5.700 6.775 -12.498 1.00 91.25 115 ALA A N 1
ATOM 945 C CA . ALA A 1 115 ? 5.303 6.336 -11.161 1.00 91.25 115 ALA A CA 1
ATOM 946 C C . ALA A 1 115 ? 4.411 7.342 -10.416 1.00 91.25 115 ALA A C 1
ATOM 948 O O . ALA A 1 115 ? 3.501 6.931 -9.709 1.00 91.25 115 ALA A O 1
ATOM 949 N N . HIS A 1 116 ? 4.629 8.648 -10.587 1.00 90.12 116 HIS A N 1
ATOM 950 C CA . HIS A 1 116 ? 3.796 9.661 -9.935 1.00 90.12 116 HIS A CA 1
ATOM 951 C C . HIS A 1 116 ? 2.345 9.680 -10.442 1.00 90.12 116 HIS A C 1
ATOM 953 O O . HIS A 1 116 ? 1.459 9.929 -9.638 1.00 90.12 116 HIS A O 1
ATOM 959 N N . GLU A 1 117 ? 2.109 9.376 -11.723 1.00 92.62 117 GLU A N 1
ATOM 960 C CA . GLU A 1 117 ? 0.767 9.299 -12.321 1.00 92.62 117 GLU A CA 1
ATOM 961 C C . GLU A 1 117 ? 0.043 8.050 -11.808 1.00 92.62 117 GLU A C 1
ATOM 963 O O . GLU A 1 117 ? -1.096 8.106 -11.360 1.00 92.62 117 GLU A O 1
ATOM 968 N N . VAL A 1 118 ? 0.744 6.912 -11.806 1.00 94.56 118 VAL A N 1
ATOM 969 C CA . VAL A 1 118 ? 0.169 5.618 -11.412 1.00 94.56 118 VAL A CA 1
ATOM 970 C C . VAL A 1 118 ? -0.139 5.559 -9.913 1.00 94.56 118 VAL A C 1
ATOM 972 O O . VAL A 1 118 ? -1.145 4.968 -9.522 1.00 94.56 118 VAL A O 1
ATOM 975 N N . LEU A 1 119 ? 0.727 6.142 -9.074 1.00 96.00 119 LEU A N 1
ATOM 976 C CA . LEU A 1 119 ? 0.619 6.089 -7.613 1.00 96.00 119 LEU A CA 1
ATOM 977 C C . LEU A 1 119 ? -0.130 7.275 -6.995 1.00 96.00 119 LEU A C 1
ATOM 979 O O . LEU A 1 119 ? -0.157 7.348 -5.769 1.00 96.00 119 LEU A O 1
ATOM 983 N N . GLN A 1 120 ? -0.675 8.215 -7.769 1.00 95.69 120 GLN A N 1
ATOM 984 C CA . GLN A 1 120 ? -1.289 9.419 -7.197 1.00 95.69 120 GLN A CA 1
ATOM 985 C C . GLN A 1 120 ? -2.371 9.068 -6.166 1.00 95.69 120 GLN A C 1
ATOM 987 O O . GLN A 1 120 ? -2.247 9.437 -5.002 1.00 95.69 120 GLN A O 1
ATOM 992 N N . GLU A 1 121 ? -3.348 8.249 -6.556 1.00 93.44 121 GLU A N 1
ATOM 993 C CA . GLU A 1 121 ? -4.425 7.834 -5.656 1.00 93.44 121 GLU A CA 1
ATOM 994 C C . GLU A 1 121 ? -3.886 7.066 -4.447 1.00 93.44 121 GLU A C 1
ATOM 996 O O . GLU A 1 121 ? -4.157 7.467 -3.317 1.00 93.44 121 GLU A O 1
ATOM 1001 N N . LEU A 1 122 ? -3.036 6.047 -4.664 1.00 95.38 122 LEU A N 1
ATOM 1002 C CA . LEU A 1 122 ? -2.376 5.306 -3.582 1.00 95.38 122 LEU A CA 1
ATOM 1003 C C . LEU A 1 122 ? -1.696 6.243 -2.584 1.00 95.38 122 LEU A C 1
ATOM 1005 O O . LEU A 1 122 ? -1.751 6.014 -1.374 1.00 95.38 122 LEU A O 1
ATOM 1009 N N . ARG A 1 123 ? -1.024 7.283 -3.081 1.00 95.12 123 ARG A N 1
ATOM 1010 C CA . ARG A 1 123 ? -0.319 8.251 -2.250 1.00 95.12 123 ARG A CA 1
ATOM 1011 C C . ARG A 1 123 ? -1.287 9.051 -1.393 1.00 95.12 123 ARG A C 1
ATOM 1013 O O . ARG A 1 123 ? -1.069 9.138 -0.185 1.00 95.12 123 ARG A O 1
ATOM 1020 N N . ASP A 1 124 ? -2.335 9.578 -2.000 1.00 93.00 124 ASP A N 1
ATOM 1021 C CA . ASP A 1 124 ? -3.298 10.436 -1.324 1.00 93.00 124 ASP A CA 1
ATOM 1022 C C . ASP A 1 124 ? -4.028 9.658 -0.224 1.00 93.00 124 ASP A C 1
ATOM 1024 O O . ASP A 1 124 ? -3.990 10.051 0.944 1.00 93.00 124 ASP A O 1
ATOM 1028 N N . ILE A 1 125 ? -4.582 8.483 -0.547 1.00 90.50 125 ILE A N 1
ATOM 1029 C CA . ILE A 1 125 ? -5.341 7.691 0.432 1.00 90.50 125 ILE A CA 1
ATOM 1030 C C . ILE A 1 125 ? -4.464 7.141 1.560 1.00 90.50 125 ILE A C 1
ATOM 1032 O O . ILE A 1 125 ? -4.898 7.100 2.710 1.00 90.50 125 ILE A O 1
ATOM 1036 N N . SER A 1 126 ? -3.213 6.752 1.276 1.00 93.06 126 SER A N 1
ATOM 1037 C CA . SER A 1 126 ? -2.320 6.263 2.332 1.00 93.06 126 SER A CA 1
ATOM 1038 C C . SER A 1 126 ? -1.833 7.396 3.231 1.00 93.06 126 SER A C 1
ATOM 1040 O O . SER A 1 126 ? -1.744 7.191 4.437 1.00 93.06 126 SER A O 1
ATOM 1042 N N . SER A 1 127 ? -1.570 8.591 2.687 1.00 92.75 127 SER A N 1
ATOM 1043 C CA . SER A 1 127 ? -1.241 9.772 3.496 1.00 92.75 127 SER A CA 1
ATOM 1044 C C . SER A 1 127 ? -2.402 10.180 4.404 1.00 92.75 127 SER A C 1
ATOM 1046 O O . SER A 1 127 ? -2.188 10.306 5.607 1.00 92.75 127 SER A O 1
ATOM 1048 N N . MET A 1 128 ? -3.625 10.274 3.868 1.00 91.25 128 MET A N 1
ATOM 1049 C CA . MET A 1 128 ? -4.820 10.583 4.667 1.00 91.25 128 MET A CA 1
ATOM 1050 C C . MET A 1 128 ? -5.040 9.563 5.791 1.00 91.25 128 MET A C 1
ATOM 1052 O O . MET A 1 128 ? -5.354 9.936 6.920 1.00 91.25 128 MET A O 1
ATOM 1056 N N . ALA A 1 129 ? -4.842 8.271 5.512 1.00 86.62 129 ALA A N 1
ATOM 1057 C CA . ALA A 1 129 ? -4.994 7.230 6.523 1.00 86.62 129 ALA A CA 1
ATOM 1058 C C . ALA A 1 129 ? -3.953 7.337 7.650 1.00 86.62 129 ALA A C 1
ATOM 1060 O O . ALA A 1 129 ? -4.297 7.146 8.816 1.00 86.62 129 ALA A O 1
ATOM 1061 N N . MET A 1 130 ? -2.691 7.634 7.321 1.00 91.50 130 MET A N 1
ATOM 1062 C CA . MET A 1 130 ? -1.631 7.806 8.321 1.00 91.50 130 MET A CA 1
ATOM 1063 C C . MET A 1 130 ? -1.867 9.049 9.184 1.00 91.50 130 MET A C 1
ATOM 1065 O O . MET A 1 130 ? -1.810 8.951 10.407 1.00 91.50 130 MET A O 1
ATOM 1069 N N . GLU A 1 131 ? -2.209 10.181 8.566 1.00 89.19 131 GLU A N 1
ATOM 1070 C CA . GLU A 1 131 ? -2.530 11.427 9.273 1.00 89.19 131 GLU A CA 1
ATOM 1071 C C . GLU A 1 131 ? -3.708 11.231 10.233 1.00 89.19 131 GLU A C 1
ATOM 1073 O O . GLU A 1 131 ? -3.609 11.528 11.422 1.00 89.19 131 GLU A O 1
ATOM 1078 N N . TYR A 1 132 ? -4.800 10.625 9.758 1.00 85.94 132 TYR A N 1
ATOM 1079 C CA . TYR A 1 132 ? -5.953 10.327 10.603 1.00 85.94 132 TYR A CA 1
ATOM 1080 C C . TYR A 1 132 ? -5.586 9.423 11.785 1.00 85.94 132 TYR A C 1
ATOM 1082 O O . TYR A 1 132 ? -6.048 9.630 12.912 1.00 85.94 132 TYR A O 1
ATOM 1090 N N . PHE A 1 133 ? -4.756 8.409 11.545 1.00 87.94 133 PHE A N 1
ATOM 1091 C CA . PHE A 1 133 ? -4.314 7.506 12.594 1.00 87.94 133 PHE A CA 1
ATOM 1092 C C . PHE A 1 133 ? -3.515 8.237 13.677 1.00 87.94 133 PHE A C 1
ATOM 1094 O O . PHE A 1 133 ? -3.834 8.109 14.864 1.00 87.94 133 PHE A O 1
ATOM 1101 N N . ASP A 1 134 ? -2.533 9.041 13.281 1.00 88.62 134 ASP A N 1
ATOM 1102 C CA . ASP A 1 134 ? -1.679 9.779 14.209 1.00 88.62 134 ASP A CA 1
ATOM 1103 C C . ASP A 1 134 ? -2.448 10.869 14.966 1.00 88.62 134 ASP A C 1
ATOM 1105 O O . ASP A 1 134 ? -2.256 11.035 16.173 1.00 88.62 134 ASP A O 1
ATOM 1109 N N . GLU A 1 135 ? -3.370 11.573 14.307 1.00 88.69 135 GLU A N 1
ATOM 1110 C CA . GLU A 1 135 ? -4.126 12.659 14.931 1.00 88.69 135 GLU A CA 1
ATOM 1111 C C . GLU A 1 135 ? -5.296 12.191 15.793 1.00 88.69 135 GLU A C 1
ATOM 1113 O O . GLU A 1 135 ? -5.609 12.815 16.811 1.00 88.69 135 GLU A O 1
ATOM 1118 N N . LYS A 1 136 ? -6.016 11.149 15.364 1.00 84.69 136 LYS A N 1
ATOM 1119 C CA . LYS A 1 136 ? -7.292 10.762 15.985 1.00 84.69 136 LYS A CA 1
ATOM 1120 C C . LYS A 1 136 ? -7.179 9.478 16.785 1.00 84.69 136 LYS A C 1
ATOM 1122 O O . LYS A 1 136 ? -7.781 9.383 17.851 1.00 84.69 136 LYS A O 1
ATOM 1127 N N . ILE A 1 137 ? -6.411 8.497 16.315 1.00 84.56 137 ILE A N 1
ATOM 1128 C CA . ILE A 1 137 ? -6.377 7.162 16.924 1.00 84.56 137 ILE A CA 1
ATOM 1129 C C . ILE A 1 137 ? -5.291 7.062 17.996 1.00 84.56 137 ILE A C 1
ATOM 1131 O O . ILE A 1 137 ? -5.584 6.687 19.135 1.00 84.56 137 ILE A O 1
ATOM 1135 N N . VAL A 1 138 ? -4.052 7.449 17.683 1.00 85.88 138 VAL A N 1
ATOM 1136 C CA . VAL A 1 138 ? -2.912 7.360 18.613 1.00 85.88 138 VAL A CA 1
ATOM 1137 C C . VAL A 1 138 ? -3.173 8.064 19.956 1.00 85.88 138 VAL A C 1
ATOM 1139 O O . VAL A 1 138 ? -2.883 7.455 20.993 1.00 85.88 138 VAL A O 1
ATOM 1142 N N . PRO A 1 139 ? -3.758 9.280 20.020 1.00 85.88 139 PRO A N 1
ATOM 1143 C CA . PRO A 1 139 ? -4.022 9.945 21.299 1.00 85.88 139 PRO A CA 1
ATOM 1144 C C . PRO A 1 139 ? -4.999 9.170 22.187 1.00 85.88 139 PRO A C 1
ATOM 1146 O O . PRO A 1 139 ? -4.862 9.156 23.411 1.00 85.88 139 PRO A O 1
ATOM 1149 N N . ILE A 1 140 ? -5.973 8.491 21.580 1.00 82.75 140 ILE A N 1
ATOM 1150 C CA . ILE A 1 140 ? -6.964 7.682 22.294 1.00 82.75 140 ILE A CA 1
ATOM 1151 C C . ILE A 1 140 ? -6.307 6.424 22.859 1.00 82.75 140 ILE A C 1
ATOM 1153 O O . ILE A 1 140 ? -6.563 6.070 24.011 1.00 82.75 140 ILE A O 1
ATOM 1157 N N . LEU A 1 141 ? -5.438 5.775 22.080 1.00 80.62 141 LEU A N 1
ATOM 1158 C CA . LEU A 1 141 ? -4.687 4.602 22.532 1.00 80.62 141 LEU A CA 1
ATOM 1159 C C . LEU A 1 141 ? -3.761 4.950 23.706 1.00 80.62 141 LEU A C 1
ATOM 1161 O O . LEU A 1 141 ? -3.757 4.239 24.707 1.00 80.62 141 LEU A O 1
ATOM 1165 N N . LYS A 1 142 ? -3.051 6.084 23.634 1.00 78.94 142 LYS A N 1
ATOM 1166 C CA . LYS A 1 142 ? -2.159 6.552 24.710 1.00 78.94 142 LYS A CA 1
ATOM 1167 C C . LYS A 1 142 ? -2.907 6.880 26.004 1.00 78.94 142 LYS A C 1
ATOM 1169 O O . LYS A 1 142 ? -2.460 6.498 27.076 1.00 78.94 142 LYS A O 1
ATOM 1174 N N . ARG A 1 143 ? -4.074 7.533 25.930 1.00 75.81 143 ARG A N 1
ATOM 1175 C CA . ARG A 1 143 ? -4.886 7.859 27.123 1.00 75.81 143 ARG A CA 1
ATOM 1176 C C . ARG A 1 143 ? -5.406 6.626 27.864 1.00 75.81 143 ARG A C 1
ATOM 1178 O O . ARG A 1 143 ? -5.647 6.699 29.062 1.00 75.81 143 ARG A O 1
ATOM 1185 N N . LYS A 1 144 ? -5.600 5.508 27.159 1.00 62.81 144 LYS A N 1
ATOM 1186 C CA . LYS A 1 144 ? -6.086 4.247 27.741 1.00 62.81 144 LYS A CA 1
ATOM 1187 C C . LYS A 1 144 ? -4.978 3.394 28.370 1.00 62.81 144 LYS A C 1
ATOM 1189 O O . LYS A 1 144 ? -5.296 2.435 29.064 1.00 62.81 144 LYS A O 1
ATOM 1194 N N . LEU A 1 145 ? -3.711 3.754 28.159 1.00 61.25 145 LEU A N 1
ATOM 1195 C CA . LEU A 1 145 ? -2.536 3.099 28.732 1.00 61.25 145 LEU A CA 1
ATOM 1196 C C . LEU A 1 145 ? -1.764 4.103 29.606 1.00 61.25 145 LEU A C 1
ATOM 1198 O O . LEU A 1 145 ? -0.775 4.679 29.147 1.00 61.25 145 LEU A O 1
ATOM 1202 N N . PRO A 1 146 ? -2.188 4.362 30.855 1.00 46.31 146 PRO A N 1
ATOM 1203 C CA . PRO A 1 146 ? -1.375 5.155 31.765 1.00 46.31 146 PRO A CA 1
ATOM 1204 C C . PRO A 1 146 ? -0.100 4.363 32.106 1.00 46.31 146 PRO A C 1
ATOM 1206 O O . PRO A 1 146 ? -0.153 3.422 32.892 1.00 46.31 146 PRO A O 1
ATOM 1209 N N . GLY A 1 147 ? 1.037 4.715 31.493 1.00 51.53 147 GLY A N 1
ATOM 1210 C CA . GLY A 1 147 ? 2.365 4.270 31.947 1.00 51.53 147 GLY A CA 1
ATOM 1211 C C . GLY A 1 147 ? 3.322 3.652 30.921 1.00 51.53 147 GLY A C 1
ATOM 1212 O O . GLY A 1 147 ? 4.430 3.302 31.310 1.00 51.53 147 GLY A O 1
ATOM 1213 N N . SER A 1 148 ? 2.972 3.520 29.638 1.00 46.00 148 SER A N 1
ATOM 1214 C CA . SER A 1 148 ? 3.926 3.029 28.629 1.00 46.00 148 SER A CA 1
ATOM 1215 C C . SER A 1 148 ? 4.298 4.130 27.641 1.00 46.00 148 SER A C 1
ATOM 1217 O O . SER A 1 148 ? 3.614 4.338 26.634 1.00 46.00 148 SER A O 1
ATOM 1219 N N . ASP A 1 149 ? 5.405 4.817 27.915 1.00 42.09 149 ASP A N 1
ATOM 1220 C CA . ASP A 1 149 ? 6.139 5.561 26.899 1.00 42.09 149 ASP A CA 1
ATOM 1221 C C . ASP A 1 149 ? 6.615 4.577 25.824 1.00 42.09 149 ASP A C 1
ATOM 1223 O O . ASP A 1 149 ? 7.687 3.983 25.904 1.00 42.09 149 ASP A O 1
ATOM 1227 N N . VAL A 1 150 ? 5.807 4.389 24.779 1.00 48.66 150 VAL A N 1
ATOM 1228 C CA . VAL A 1 150 ? 6.239 3.721 23.544 1.00 48.66 150 VAL A CA 1
ATOM 1229 C C . VAL A 1 150 ? 7.038 4.737 22.724 1.00 48.66 150 VAL A C 1
ATOM 1231 O O . VAL A 1 150 ? 6.637 5.162 21.641 1.00 48.66 150 VAL A O 1
ATOM 1234 N N . SER A 1 151 ? 8.147 5.197 23.294 1.00 43.50 151 SER A N 1
ATOM 1235 C CA . SER A 1 151 ? 9.160 5.989 22.611 1.00 43.50 151 SER A CA 1
ATOM 1236 C C . SER A 1 151 ? 10.527 5.468 23.031 1.00 43.50 151 SER A C 1
ATOM 1238 O O . SER A 1 151 ? 11.012 5.761 24.117 1.00 43.50 151 SER A O 1
ATOM 1240 N N . GLY A 1 152 ? 11.084 4.626 22.157 1.00 44.38 152 GLY A N 1
ATOM 1241 C CA . GLY A 1 152 ? 12.496 4.267 22.044 1.00 44.38 152 GLY A CA 1
ATOM 1242 C C . GLY A 1 152 ? 13.302 4.106 23.331 1.00 44.38 152 GLY A C 1
ATOM 1243 O O . GLY A 1 152 ? 13.828 5.083 23.849 1.00 44.38 152 GLY A O 1
ATOM 1244 N N . ARG A 1 153 ? 13.566 2.857 23.730 1.00 35.38 153 ARG A N 1
ATOM 1245 C CA . ARG A 1 153 ? 14.843 2.467 24.349 1.00 35.38 153 ARG A CA 1
ATOM 1246 C C . ARG A 1 153 ? 15.078 0.964 24.191 1.00 35.38 153 ARG A C 1
ATOM 1248 O O . ARG A 1 153 ? 14.381 0.140 24.770 1.00 35.38 153 ARG A O 1
ATOM 1255 N N . LEU A 1 154 ? 16.083 0.632 23.383 1.00 46.06 154 LEU A N 1
ATOM 1256 C CA . LEU A 1 154 ? 16.869 -0.593 23.513 1.00 46.06 154 LEU A CA 1
ATOM 1257 C C . LEU A 1 154 ? 17.508 -0.598 24.912 1.00 46.06 154 LEU A C 1
ATOM 1259 O O . LEU A 1 154 ? 18.181 0.379 25.231 1.00 46.06 154 LEU A O 1
ATOM 1263 N N . MET A 1 155 ? 17.290 -1.654 25.711 1.00 34.69 155 MET A N 1
ATOM 1264 C CA . MET A 1 155 ? 18.246 -2.301 26.644 1.00 34.69 155 MET A CA 1
ATOM 1265 C C . MET A 1 155 ? 17.529 -3.130 27.737 1.00 34.69 155 MET A C 1
ATOM 1267 O O . MET A 1 155 ? 16.867 -2.572 28.601 1.00 34.69 155 MET A O 1
ATOM 1271 N N . GLY A 1 156 ? 17.737 -4.457 27.703 1.00 30.44 156 GLY A N 1
ATOM 1272 C CA . GLY A 1 156 ? 18.056 -5.317 28.863 1.00 30.44 156 GLY A CA 1
ATOM 1273 C C . GLY A 1 156 ? 17.011 -5.687 29.940 1.00 30.44 156 GLY A C 1
ATOM 1274 O O . GLY A 1 156 ? 16.958 -5.007 30.954 1.00 30.44 156 GLY A O 1
ATOM 1275 N N . SER A 1 157 ? 16.406 -6.887 29.787 1.00 28.97 157 SER A N 1
ATOM 1276 C CA . SER A 1 157 ? 16.142 -7.952 30.814 1.00 28.97 157 SER A CA 1
ATOM 1277 C C . SER A 1 157 ? 15.184 -7.682 32.013 1.00 28.97 157 SER A C 1
ATOM 1279 O O . SER A 1 157 ? 14.959 -6.520 32.328 1.00 28.97 157 SER A O 1
ATOM 1281 N N . PRO A 1 158 ? 14.691 -8.689 32.801 1.00 35.75 158 PRO A N 1
ATOM 1282 C CA . PRO A 1 158 ? 14.568 -10.163 32.661 1.00 35.75 158 PRO A CA 1
ATOM 1283 C C . PRO A 1 158 ? 13.085 -10.675 32.842 1.00 35.75 158 PRO A C 1
ATOM 1285 O O . PRO A 1 158 ? 12.167 -9.856 32.881 1.00 35.75 158 PRO A O 1
ATOM 1288 N N . PRO A 1 159 ? 12.791 -12.003 32.885 1.00 49.38 159 PRO A N 1
ATOM 1289 C CA . PRO A 1 159 ? 11.475 -12.555 32.546 1.00 49.38 159 PRO A CA 1
ATOM 1290 C C . PRO A 1 159 ? 10.575 -12.845 33.756 1.00 49.38 159 PRO A C 1
ATOM 1292 O O . PRO A 1 159 ? 11.041 -13.231 34.824 1.00 49.38 159 PRO A O 1
ATOM 1295 N N . GLY A 1 160 ? 9.264 -12.781 33.526 1.00 34.09 160 GLY A N 1
ATOM 1296 C CA . GLY A 1 160 ? 8.266 -13.368 34.415 1.00 34.09 160 GLY A CA 1
ATOM 1297 C C . GLY A 1 160 ? 7.109 -12.426 34.684 1.00 34.09 160 GLY A C 1
ATOM 1298 O O . GLY A 1 160 ? 7.215 -11.554 35.534 1.00 34.09 160 GLY A O 1
ATOM 1299 N N . SER A 1 161 ? 6.007 -12.619 33.959 1.00 28.28 161 SER A N 1
ATOM 1300 C CA . SER A 1 161 ? 4.630 -12.468 34.447 1.00 28.28 161 SER A CA 1
ATOM 1301 C C . SER A 1 161 ? 3.683 -12.798 33.297 1.00 28.28 161 SER A C 1
ATOM 1303 O O . SER A 1 161 ? 3.702 -12.166 32.246 1.00 28.28 161 SER A O 1
ATOM 1305 N N . SER A 1 162 ? 2.900 -13.849 33.503 1.00 30.80 162 SER A N 1
ATOM 1306 C CA . SER A 1 162 ? 1.775 -14.323 32.696 1.00 30.80 162 SER A CA 1
ATOM 1307 C C . SER A 1 162 ? 1.066 -13.229 31.888 1.00 30.80 162 SER A C 1
ATOM 1309 O O . SER A 1 162 ? 0.401 -12.363 32.457 1.00 30.80 162 SER A O 1
ATOM 1311 N N . CYS A 1 163 ? 1.157 -13.314 30.557 1.00 26.22 163 CYS A N 1
ATOM 1312 C CA . CYS A 1 163 ? 0.349 -12.521 29.632 1.00 26.22 163 CYS A CA 1
ATOM 1313 C C . CYS A 1 163 ? -1.100 -13.025 29.697 1.00 26.22 163 CYS A C 1
ATOM 1315 O O . CYS A 1 163 ? -1.501 -13.953 28.992 1.00 26.22 163 CYS A O 1
ATOM 1317 N N . GLY A 1 164 ? -1.855 -12.474 30.645 1.00 21.31 164 GLY A N 1
ATOM 1318 C CA . GLY A 1 164 ? -3.279 -12.718 30.794 1.00 21.31 164 GLY A CA 1
ATOM 1319 C C . GLY A 1 164 ? -4.050 -12.105 29.631 1.00 21.31 164 GLY A C 1
ATOM 1320 O O . GLY A 1 164 ? -3.805 -10.969 29.230 1.00 21.31 164 GLY A O 1
ATOM 1321 N N . TYR A 1 165 ? -5.027 -12.851 29.119 1.00 24.42 165 TYR A N 1
ATOM 1322 C CA . TYR A 1 165 ? -6.110 -12.286 28.325 1.00 24.42 165 TYR A CA 1
ATOM 1323 C C . TYR A 1 165 ? -6.801 -11.202 29.159 1.00 24.42 165 TYR A C 1
ATOM 1325 O O . TYR A 1 165 ? -7.576 -11.511 30.065 1.00 24.42 165 TYR A O 1
ATOM 1333 N N . VAL A 1 166 ? -6.538 -9.924 28.872 1.00 25.17 166 VAL A N 1
ATOM 1334 C CA . VAL A 1 166 ? -7.317 -8.840 29.474 1.00 25.17 166 VAL A CA 1
ATOM 1335 C C . VAL A 1 166 ? -8.651 -8.775 28.740 1.00 25.17 166 VAL A C 1
ATOM 1337 O O . VAL A 1 166 ? -8.824 -8.113 27.718 1.00 25.17 166 VAL A O 1
ATOM 1340 N N . GLN A 1 167 ? -9.606 -9.532 29.270 1.00 24.11 167 GLN A N 1
ATOM 1341 C CA . GLN A 1 167 ? -11.016 -9.428 28.945 1.00 24.11 167 GLN A CA 1
ATOM 1342 C C . GLN A 1 167 ? -11.520 -8.057 29.410 1.00 24.11 167 GLN A C 1
ATOM 1344 O O . GLN A 1 167 ? -11.893 -7.864 30.567 1.00 24.11 167 GLN A O 1
ATOM 1349 N N . PHE A 1 168 ? -11.532 -7.084 28.500 1.00 30.30 168 PHE A N 1
ATOM 1350 C CA . PHE A 1 168 ? -12.105 -5.772 28.772 1.00 30.30 168 PHE A CA 1
ATOM 1351 C C . PHE A 1 168 ? -13.634 -5.871 28.810 1.00 30.30 168 PHE A C 1
ATOM 1353 O O . PHE A 1 168 ? -14.310 -6.009 27.789 1.00 30.30 168 PHE A O 1
ATOM 1360 N N . LYS A 1 169 ? -14.191 -5.810 30.024 1.00 24.84 169 LYS A N 1
ATOM 1361 C CA . LYS A 1 169 ? -15.623 -5.613 30.256 1.00 24.84 169 LYS A CA 1
ATOM 1362 C C . LYS A 1 169 ? -16.078 -4.313 29.575 1.00 24.84 169 LYS A C 1
ATOM 1364 O O . LYS A 1 169 ? -15.594 -3.232 29.884 1.00 24.84 169 LYS A O 1
ATOM 1369 N N . GLY A 1 170 ? -17.066 -4.428 28.693 1.00 27.98 170 GLY A N 1
ATOM 1370 C CA . GLY A 1 170 ? -18.118 -3.415 28.555 1.00 27.98 170 GLY A CA 1
ATOM 1371 C C . GLY A 1 170 ? -17.925 -2.259 27.571 1.00 27.98 170 GLY A C 1
ATOM 1372 O O . GLY A 1 170 ? -18.935 -1.808 27.045 1.00 27.98 170 GLY A O 1
ATOM 1373 N N . THR A 1 171 ? -16.707 -1.829 27.227 1.00 30.23 171 THR A N 1
ATOM 1374 C CA . THR A 1 171 ? -16.514 -0.658 26.335 1.00 30.23 171 THR A CA 1
ATOM 1375 C C . THR A 1 171 ? -15.421 -0.928 25.306 1.00 30.23 171 THR A C 1
ATOM 1377 O O . THR A 1 171 ? -14.315 -0.391 25.350 1.00 30.23 171 THR A O 1
ATOM 1380 N N . PHE A 1 172 ? -15.734 -1.835 24.381 1.00 31.47 172 PHE A N 1
ATOM 1381 C CA . PHE A 1 172 ? -14.900 -2.133 23.220 1.00 31.47 172 PHE A CA 1
ATOM 1382 C C . PHE A 1 172 ? -14.765 -0.878 22.351 1.00 31.47 172 PHE A C 1
ATOM 1384 O O . PHE A 1 172 ? -15.688 -0.066 22.299 1.00 31.47 172 PHE A O 1
ATOM 1391 N N . ILE A 1 173 ? -13.627 -0.716 21.673 1.00 37.72 173 ILE A N 1
ATOM 1392 C CA . ILE A 1 173 ? -13.320 0.376 20.732 1.00 37.72 173 ILE A CA 1
ATOM 1393 C C . ILE A 1 173 ? -14.195 0.247 19.464 1.00 37.72 173 ILE A C 1
ATOM 1395 O O . ILE A 1 173 ? -13.717 0.106 18.353 1.00 37.72 173 ILE A O 1
ATOM 1399 N N . TYR A 1 174 ? -15.509 0.263 19.655 1.00 31.75 174 TYR A N 1
ATOM 1400 C CA . TYR A 1 174 ? -16.496 0.774 18.719 1.00 31.75 174 TYR A CA 1
ATOM 1401 C C . TYR A 1 174 ? -16.623 2.299 18.901 1.00 31.75 174 TYR A C 1
ATOM 1403 O O . TYR A 1 174 ? -16.846 3.019 17.938 1.00 31.75 174 TYR A O 1
ATOM 1411 N N . SER A 1 175 ? -16.376 2.831 20.107 1.00 34.16 175 SER A N 1
ATOM 1412 C CA . SER A 1 175 ? -16.774 4.199 20.473 1.00 34.16 175 SER A CA 1
ATOM 1413 C C . SER A 1 175 ? -15.828 5.339 20.078 1.00 34.16 175 SER A C 1
ATOM 1415 O O . SER A 1 175 ? -16.102 6.482 20.416 1.00 34.16 175 SER A O 1
ATOM 1417 N N . SER A 1 176 ? -14.695 5.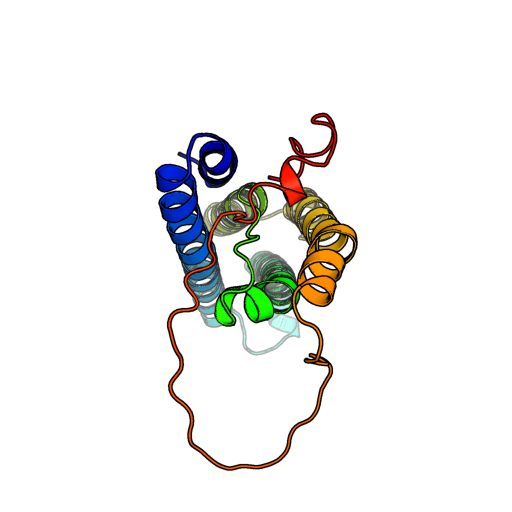082 19.425 1.00 34.34 176 SER A N 1
ATOM 1418 C CA . SER A 1 176 ? -13.785 6.169 19.010 1.00 34.34 176 SER A CA 1
ATOM 1419 C C . SER A 1 176 ? -13.869 6.490 17.525 1.00 34.34 176 SER A C 1
ATOM 1421 O O . SER A 1 176 ? -13.530 7.599 17.137 1.00 34.34 176 SER A O 1
ATOM 1423 N N . LEU A 1 177 ? -14.393 5.563 16.719 1.00 36.41 177 LEU A N 1
ATOM 1424 C CA . LEU A 1 177 ? -14.799 5.838 15.342 1.00 36.41 177 LEU A CA 1
ATOM 1425 C C . LEU A 1 177 ? -16.301 6.165 15.247 1.00 36.41 177 LEU A C 1
ATOM 1427 O O . LEU A 1 177 ? -16.690 6.884 14.340 1.00 36.41 177 LEU A O 1
ATOM 1431 N N . THR A 1 178 ? -17.138 5.762 16.218 1.00 37.19 178 THR A N 1
ATOM 1432 C CA . THR A 1 178 ? -18.547 6.213 16.302 1.00 37.19 178 THR A CA 1
ATOM 1433 C C . THR A 1 178 ? -18.745 7.533 17.0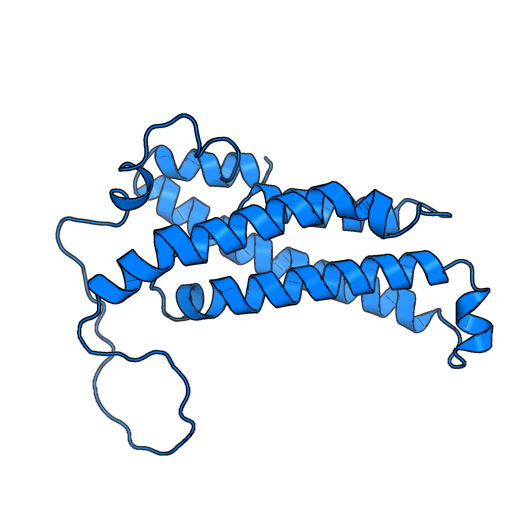63 1.00 37.19 178 THR A C 1
ATOM 1435 O O . THR A 1 178 ? -19.882 7.951 17.250 1.00 37.19 17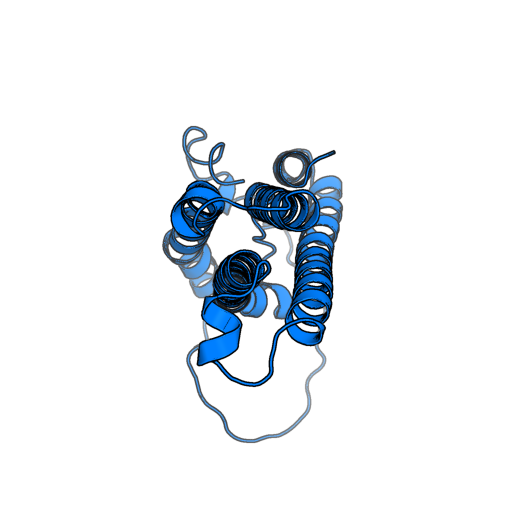8 THR A O 1
ATOM 1438 N N . CYS A 1 179 ? -17.673 8.194 17.519 1.00 33.34 179 CYS A N 1
ATOM 1439 C CA . CYS A 1 179 ? -17.737 9.551 18.091 1.00 33.34 179 CYS A CA 1
ATOM 1440 C C . CYS A 1 179 ? -17.364 10.655 17.090 1.00 33.34 179 CYS A C 1
ATOM 1442 O O . CYS A 1 179 ? -17.325 11.822 17.472 1.00 33.34 179 CYS A O 1
ATOM 1444 N N . PHE A 1 180 ? -17.103 10.320 15.825 1.00 33.25 180 PHE A N 1
ATOM 1445 C CA . PHE A 1 180 ? -16.938 11.329 14.784 1.00 33.25 180 PHE A CA 1
ATOM 1446 C C . PHE A 1 180 ? -18.218 11.411 13.952 1.00 33.25 180 PHE A C 1
ATOM 1448 O O . PHE A 1 180 ? -18.758 10.368 13.576 1.00 33.25 180 PHE A O 1
ATOM 1455 N N . PRO A 1 181 ? -18.741 12.623 13.688 1.00 27.69 181 PRO A N 1
ATOM 1456 C CA . PRO A 1 181 ? -19.893 12.781 12.820 1.00 27.69 181 PRO A CA 1
ATOM 1457 C C . PRO A 1 181 ? -19.597 12.106 11.476 1.00 27.69 181 PRO A C 1
ATOM 1459 O O . PRO A 1 181 ? -18.513 12.244 10.909 1.00 27.69 181 PRO A O 1
ATOM 1462 N N . ALA A 1 182 ? -20.589 11.361 10.998 1.00 37.00 182 ALA A N 1
ATOM 1463 C CA . ALA A 1 182 ? -20.556 10.479 9.838 1.00 37.00 182 ALA A CA 1
ATOM 1464 C C . ALA A 1 182 ? -20.042 11.039 8.483 1.00 37.00 182 ALA A C 1
ATOM 1466 O O . ALA A 1 182 ? -19.722 10.202 7.639 1.00 37.00 182 ALA A O 1
ATOM 1467 N N . PRO A 1 183 ? -19.907 12.357 8.198 1.00 30.31 183 PRO A N 1
ATOM 1468 C CA . PRO A 1 183 ? -19.508 12.780 6.850 1.00 30.31 183 PRO A CA 1
ATOM 1469 C C . PRO A 1 183 ? -18.038 12.536 6.471 1.00 30.31 183 PRO A C 1
ATOM 1471 O O . PRO A 1 183 ? -17.722 12.587 5.289 1.00 30.31 183 PRO A O 1
ATOM 1474 N N . THR A 1 184 ? -17.123 12.310 7.424 1.00 35.28 184 THR A N 1
ATOM 1475 C CA . THR A 1 184 ? -15.667 12.279 7.137 1.00 35.28 184 THR A CA 1
ATOM 1476 C C . THR A 1 184 ? -15.048 10.880 7.113 1.00 35.28 184 THR A C 1
ATOM 1478 O O . THR A 1 184 ? -13.922 10.713 6.652 1.00 35.28 184 THR A O 1
ATOM 1481 N N . LEU A 1 185 ? -15.777 9.862 7.576 1.00 37.56 185 LEU A N 1
ATOM 1482 C CA . LEU A 1 185 ? -15.288 8.484 7.720 1.00 37.56 185 LEU A CA 1
ATOM 1483 C C . LEU A 1 185 ? -15.481 7.620 6.465 1.00 37.56 185 LEU A C 1
ATOM 1485 O O . LEU A 1 185 ? -14.747 6.653 6.275 1.00 37.56 185 LEU A O 1
ATOM 1489 N N . SER A 1 186 ? -16.410 7.996 5.584 1.00 37.62 186 SER A N 1
ATOM 1490 C CA . SER A 1 186 ? -16.708 7.290 4.328 1.00 37.62 186 SER A CA 1
ATOM 1491 C C . SER A 1 186 ? -15.603 7.389 3.273 1.00 37.62 186 SER A C 1
ATOM 1493 O O . SER A 1 186 ? -15.608 6.633 2.310 1.00 37.62 186 SER A O 1
ATOM 1495 N N . HIS A 1 187 ? -14.658 8.319 3.431 1.00 36.75 187 HIS A N 1
ATOM 1496 C CA . HIS A 1 187 ? -13.543 8.490 2.498 1.00 36.75 187 HIS A CA 1
ATOM 1497 C C . HIS A 1 187 ? -12.255 7.771 2.938 1.00 36.75 187 HIS A C 1
ATOM 1499 O O . HIS A 1 187 ? -11.321 7.691 2.138 1.00 36.75 187 HIS A O 1
ATOM 1505 N N . ILE A 1 188 ? -12.192 7.266 4.181 1.00 41.56 188 ILE A N 1
ATOM 1506 C CA . ILE A 1 188 ? -10.958 6.749 4.808 1.00 41.56 188 ILE A CA 1
ATOM 1507 C C . ILE A 1 188 ? -11.040 5.253 5.162 1.00 41.56 188 ILE A C 1
ATOM 1509 O O . ILE A 1 188 ? -10.011 4.574 5.108 1.00 41.56 188 ILE A O 1
ATOM 1513 N N . LEU A 1 189 ? -12.217 4.733 5.527 1.00 40.28 189 LEU A N 1
ATOM 1514 C CA . LEU A 1 189 ? -12.429 3.292 5.726 1.00 40.28 189 LEU A CA 1
ATOM 1515 C C . LEU A 1 189 ? -12.838 2.627 4.424 1.00 40.28 189 LEU A C 1
ATOM 1517 O O . LEU A 1 189 ? -12.232 1.562 4.157 1.00 40.28 189 LEU A O 1
#

Sequence (189 aa):
MSYDEISQLRLVCKRMDLVCQRMLNQGFLKVERYHNLCQKQVKAQLPRRESERRNHSLARHADILAAVETRLSLLNMTFMKYVDSNLCCFIPGKVIDEIYRVLRYVNSTRAPQRAHEVLQELRDISSMAMEYFDEKIVPILKRKLPGSDVSGRLMGSPPGSSCGYVQFKGTFIYSSLTCFPAPTLSHIL

Secondary structure (DSSP, 8-state):
--HHHHHHHTTT-HHHHHHHHHHHHHHHHHHHHHHHHHHHHHHHHS-SSHHHHTTSTTHHHHHHHHHHHHHHHHHHHHHHHHHHTTS-----HHHHHHHHHHHHHHHH-SSPPPHHHHTHHHHHHHHHHHHHIIIIIHHHHHHTSTT---S------------------S--TTTTTTTS-TTTTTTT-

Organism: Gulo gulo (NCBI:txid48420)

Radius of gyration: 19.66 Å; chains: 1; bounding box: 47×27×56 Å

InterPro domains:
  IPR039719 F-box only protein 28 [PTHR13252] (1-159)